Protein AF-A0A7S4KUP7-F1 (afdb_monomer)

Organism: Guillardia theta (NCBI:txid55529)

pLDDT: mean 72.98, std 13.21, range [27.78, 90.38]

Nearest PDB structures (foldseek):
  3qwq-assembly1_B  TM=5.223E-01  e=1.888E-01  Homo sapiens
  6s6z-assembly1_A  TM=4.736E-01  e=2.739E-01  Thermotoga maritima MSB8
  1kjn-assembly1_B  TM=7.980E-01  e=2.720E+00  Methanothermobacter thermautotrophicus
  8f9o-assembly1_A  TM=5.737E-01  e=2.402E+00  Canis lupus familiaris
  8f9p-assembly1_A  TM=5.142E-01  e=1.762E+00  Canis lupus familiaris

Secondary structure (DSSP, 8-state):
----PPTT-EEEEEEEEEETTS-SEEEEEEEES-S---PPPPPPPTT-SEEEEEEEEE-TTS-TTSGGGEEEEEEEEEEPP-S----------EEEEEEEEEE-GGG-TTS------PPPEEEEEE--HHHHHHHHHHHHH--S-EEEEEEESSHHHHHHHHHHIIIIIHHHHHHTT--EEEEEEEEEEETTBTT---S--HHHHHHHHHHSS--SEEEETTS----

Foldseek 3Di:
DDPDDDAPDKKKKWKFKDFPPHTPDIDIDIDGPDPDDDDDDDPDDLVGQKIKIKIWIFDPVDDPPDPVRTPDMDIDMDGRHPDPDPPPDVCQPKDWDKDKDWDALVPDPVDDPPVPDDFEEQEFEELDPVLLVVVLVCLQPRLAAYEYEYEYADPVSQVVSVCCCVVRVNVSCNVNSYIYMYMYIYDIARPVGRVDSDPDPVVVSVVCSPVRDDGPYYHYSHPPPDD

Solvent-accessible surface area (backbone atoms only — not comparable to full-atom values): 13315 Å² total; per-residue (Å²): 119,67,85,90,75,61,80,90,42,70,32,34,36,40,39,38,36,20,52,90,83,46,84,77,43,77,50,75,48,79,45,60,69,54,68,66,85,86,81,84,79,74,92,78,65,69,91,42,58,42,33,40,40,35,42,34,36,29,46,69,92,44,59,87,90,40,76,85,18,58,75,46,79,49,78,45,78,46,75,44,72,77,59,78,81,75,75,76,55,86,73,72,52,66,51,54,50,75,48,81,49,77,42,58,26,91,76,38,90,86,37,74,85,75,78,68,87,43,71,27,36,17,33,25,33,54,46,43,71,73,48,49,52,52,49,45,54,46,63,69,72,47,86,28,42,40,29,37,28,32,39,21,82,38,72,69,46,39,52,54,46,49,48,47,41,58,66,47,48,48,48,50,28,60,78,67,51,32,32,38,38,38,38,40,35,25,63,58,24,33,72,92,43,65,86,53,83,63,91,68,66,62,70,56,49,54,49,48,30,69,65,70,51,94,55,77,45,79,44,73,67,67,57,90,74,73,131

Structure (mmCIF, N/CA/C/O backbone):
data_AF-A0A7S4KUP7-F1
#
_entry.id   AF-A0A7S4KUP7-F1
#
loop_
_atom_site.group_PDB
_atom_site.id
_atom_site.type_symbol
_atom_site.label_atom_id
_atom_site.label_alt_id
_atom_site.label_comp_id
_atom_site.label_asym_id
_atom_site.label_entity_id
_atom_site.label_seq_id
_atom_site.pdbx_PDB_ins_code
_atom_site.Cartn_x
_atom_site.Cartn_y
_atom_site.Cartn_z
_atom_site.occupancy
_atom_site.B_iso_or_equiv
_atom_site.auth_seq_id
_atom_site.auth_comp_id
_atom_site.auth_asym_id
_atom_site.auth_atom_id
_atom_site.pdbx_PDB_model_num
ATOM 1 N N . HIS A 1 1 ? 5.966 -5.948 -27.830 1.00 41.00 1 HIS A N 1
ATOM 2 C CA . HIS A 1 1 ? 6.002 -5.114 -29.040 1.00 41.00 1 HIS A CA 1
ATOM 3 C C . HIS A 1 1 ? 6.255 -5.964 -30.258 1.00 41.00 1 HIS A C 1
ATOM 5 O O . HIS A 1 1 ? 7.187 -6.761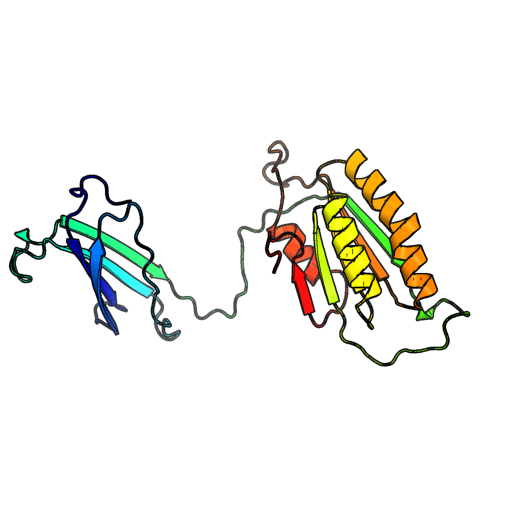 -30.249 1.00 41.00 1 HIS A O 1
ATOM 11 N N . VAL A 1 2 ? 5.412 -5.799 -31.269 1.00 49.91 2 VAL A N 1
ATOM 12 C CA . VAL A 1 2 ? 5.573 -6.411 -32.587 1.00 49.91 2 VAL A CA 1
ATOM 13 C C . VAL A 1 2 ? 5.735 -5.241 -33.546 1.00 49.91 2 VAL A C 1
ATOM 15 O O . VAL A 1 2 ? 4.784 -4.509 -33.783 1.00 49.91 2 VAL A O 1
ATOM 18 N N . GLY A 1 3 ? 6.966 -4.974 -33.977 1.00 50.62 3 GLY A N 1
ATOM 19 C CA . GLY A 1 3 ? 7.248 -3.935 -34.969 1.00 50.62 3 GLY A CA 1
ATOM 20 C C . GLY A 1 3 ? 7.169 -4.515 -36.380 1.00 50.62 3 GLY A C 1
ATOM 21 O O . GLY A 1 3 ? 7.548 -5.668 -36.572 1.00 50.62 3 GLY A O 1
ATOM 22 N N . GLY A 1 4 ? 6.706 -3.727 -37.354 1.00 56.41 4 GLY A N 1
ATOM 23 C CA . GLY A 1 4 ? 6.713 -4.106 -38.776 1.00 56.41 4 GLY A CA 1
ATOM 24 C C . GLY A 1 4 ? 5.411 -4.695 -39.332 1.00 56.41 4 GLY A C 1
ATOM 25 O O . GLY A 1 4 ? 5.438 -5.266 -40.417 1.00 56.41 4 GLY A O 1
ATOM 26 N N . LEU A 1 5 ? 4.283 -4.562 -38.626 1.00 64.19 5 LEU A N 1
ATOM 27 C CA . LEU A 1 5 ? 2.960 -4.893 -39.167 1.00 64.19 5 LEU A CA 1
ATOM 28 C C . LEU A 1 5 ? 2.431 -3.740 -40.038 1.00 64.19 5 LEU A C 1
ATOM 30 O O . LEU A 1 5 ? 2.651 -2.574 -39.729 1.00 64.19 5 LEU A O 1
ATOM 34 N N . ILE A 1 6 ? 1.744 -4.077 -41.131 1.00 66.69 6 ILE A N 1
ATOM 35 C CA . ILE A 1 6 ? 1.079 -3.131 -42.039 1.00 66.69 6 ILE A CA 1
ATOM 36 C C . ILE A 1 6 ? -0.151 -2.523 -41.353 1.00 66.69 6 ILE A C 1
ATOM 38 O O . ILE A 1 6 ? -1.054 -3.252 -40.927 1.00 66.69 6 ILE A O 1
ATOM 42 N N . ASP A 1 7 ? -0.197 -1.192 -41.303 1.00 64.31 7 ASP A N 1
ATOM 43 C CA . ASP A 1 7 ? -1.328 -0.413 -40.800 1.00 64.31 7 ASP A CA 1
ATOM 44 C C . ASP A 1 7 ? -2.624 -0.733 -41.567 1.00 64.31 7 ASP A C 1
ATOM 46 O O . ASP A 1 7 ? -2.651 -0.769 -42.797 1.00 64.31 7 ASP A O 1
ATOM 50 N N . GLY A 1 8 ? -3.720 -0.952 -40.834 1.00 67.25 8 GLY A N 1
ATOM 51 C CA . GLY A 1 8 ? -5.039 -1.255 -41.408 1.00 67.25 8 GLY A CA 1
ATOM 52 C C . GLY A 1 8 ? -5.235 -2.706 -41.865 1.00 67.25 8 GLY A C 1
ATOM 53 O O . GLY A 1 8 ? -6.317 -3.04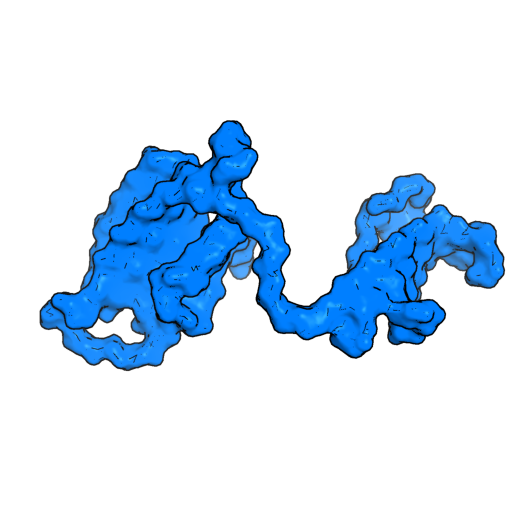8 -42.336 1.00 67.25 8 GLY A O 1
ATOM 54 N N . PHE A 1 9 ? -4.228 -3.570 -41.707 1.00 71.44 9 PHE A N 1
ATOM 55 C CA . PHE A 1 9 ? -4.347 -5.000 -41.986 1.00 71.44 9 PHE A CA 1
ATOM 56 C C . PHE A 1 9 ? -4.719 -5.785 -40.718 1.00 71.44 9 PHE A C 1
ATOM 58 O O . PHE A 1 9 ? -4.229 -5.498 -39.621 1.00 71.44 9 PHE A O 1
ATOM 65 N N . GLN A 1 10 ? -5.589 -6.787 -40.871 1.00 80.75 10 GLN A N 1
ATOM 66 C CA . GLN A 1 10 ? -5.962 -7.699 -39.791 1.00 80.75 10 GLN A CA 1
ATOM 67 C C . GLN A 1 10 ? -5.013 -8.896 -39.763 1.00 80.75 10 GLN A C 1
ATOM 69 O O . GLN A 1 10 ? -4.763 -9.513 -40.792 1.00 80.75 10 GLN A O 1
ATOM 74 N N . TYR A 1 11 ? -4.544 -9.275 -38.581 1.00 80.19 11 TYR A N 1
ATOM 75 C CA . TYR A 1 11 ? -3.705 -10.452 -38.370 1.00 80.19 11 TYR A CA 1
ATOM 76 C C . TYR A 1 11 ? -4.416 -11.460 -37.484 1.00 80.19 11 TYR A C 1
ATOM 78 O O . TYR A 1 11 ? -5.239 -11.098 -36.641 1.00 80.19 11 TYR A O 1
ATOM 86 N N . ARG A 1 12 ? -4.082 -12.740 -37.637 1.00 83.00 12 ARG A N 1
ATOM 87 C CA . ARG A 1 12 ? -4.609 -13.793 -36.769 1.00 83.00 12 ARG A CA 1
ATOM 88 C C . ARG A 1 12 ? -3.666 -13.981 -35.588 1.00 83.00 12 ARG A C 1
ATOM 90 O O . ARG A 1 12 ? -2.495 -14.286 -35.773 1.00 83.00 12 ARG A O 1
ATOM 97 N N . MET A 1 13 ? -4.167 -13.827 -34.371 1.00 84.81 13 MET A N 1
ATOM 98 C CA . MET A 1 13 ? -3.428 -14.117 -33.146 1.00 84.81 13 MET A CA 1
ATOM 99 C C . MET A 1 13 ? -3.856 -15.475 -32.600 1.00 84.81 13 MET A C 1
ATOM 101 O O . MET A 1 13 ? -5.046 -15.714 -32.411 1.00 84.81 13 MET A O 1
ATOM 105 N N . LEU A 1 14 ? -2.882 -16.325 -32.289 1.00 85.38 14 LEU A N 1
ATOM 106 C CA . LEU A 1 14 ? -3.075 -17.606 -31.623 1.00 85.38 14 LEU A CA 1
ATOM 107 C C . LEU A 1 14 ? -2.342 -17.600 -30.277 1.00 85.38 14 LEU A C 1
ATOM 109 O O . LEU A 1 14 ? -1.115 -17.501 -30.231 1.00 85.38 14 LEU A O 1
ATOM 113 N N . LEU A 1 15 ? -3.092 -17.715 -29.186 1.00 85.38 15 LEU A N 1
ATOM 114 C CA . LEU A 1 15 ? -2.584 -17.904 -27.831 1.00 85.38 15 LEU A CA 1
ATOM 115 C C . LEU A 1 15 ? -2.722 -19.377 -27.456 1.00 85.38 15 LEU A C 1
ATOM 117 O O . LEU A 1 15 ? -3.818 -19.921 -27.489 1.00 85.38 15 LEU A O 1
ATOM 121 N N . ILE A 1 16 ? -1.626 -20.004 -27.046 1.00 84.62 16 ILE A N 1
ATOM 122 C CA . ILE A 1 16 ? -1.599 -21.373 -26.530 1.00 84.62 16 ILE A CA 1
ATOM 123 C C . ILE A 1 16 ? -1.009 -21.348 -25.126 1.00 84.62 16 ILE A C 1
ATOM 125 O O . ILE A 1 16 ? 0.081 -20.816 -24.921 1.00 84.62 16 ILE A O 1
ATOM 129 N N . VAL A 1 17 ? -1.700 -21.968 -24.174 1.00 83.94 17 VAL A N 1
ATOM 130 C CA . VAL A 1 17 ? -1.197 -22.206 -22.817 1.00 83.94 17 VAL A CA 1
ATOM 131 C C . VAL A 1 17 ? -1.068 -23.708 -22.605 1.00 83.94 17 VAL A C 1
ATOM 133 O O . VAL A 1 17 ? -2.055 -24.441 -22.713 1.00 83.94 17 VAL A O 1
ATOM 136 N N . SER A 1 18 ? 0.146 -24.171 -22.310 1.00 82.19 18 SER A N 1
ATOM 137 C CA . SER A 1 18 ? 0.460 -25.592 -22.183 1.00 82.19 18 SER A CA 1
ATOM 138 C C . SER A 1 18 ? 1.295 -25.921 -20.939 1.00 82.19 18 SER A C 1
ATOM 140 O O . SER A 1 18 ? 2.421 -25.440 -20.806 1.00 82.19 18 SER A O 1
ATOM 142 N N . PRO A 1 19 ? 0.809 -26.760 -20.009 1.00 76.38 19 PRO A N 1
ATOM 143 C CA . PRO A 1 19 ? 1.658 -27.354 -18.987 1.00 76.38 19 PRO A CA 1
ATOM 144 C C . PRO A 1 19 ? 2.441 -28.534 -19.566 1.00 76.38 19 PRO A C 1
ATOM 146 O O . PRO A 1 19 ? 1.862 -29.467 -20.123 1.00 76.38 19 PRO A O 1
ATOM 149 N N . GLY A 1 20 ? 3.769 -28.498 -19.439 1.00 63.88 20 GLY A N 1
ATOM 150 C CA . GLY A 1 20 ? 4.636 -29.650 -19.726 1.00 63.88 20 GLY A CA 1
ATOM 151 C C . GLY A 1 20 ? 4.503 -30.278 -21.124 1.00 63.88 20 GLY A C 1
ATOM 152 O O . GLY A 1 20 ? 4.866 -31.437 -21.288 1.00 63.88 20 GLY A O 1
ATOM 153 N N . GLY A 1 21 ? 3.979 -29.546 -22.118 1.00 57.84 21 GLY A N 1
ATOM 154 C CA . GLY A 1 21 ? 3.822 -30.011 -23.504 1.00 57.84 21 GLY A CA 1
ATOM 155 C C . GLY A 1 21 ? 2.397 -30.376 -23.952 1.00 57.84 21 GLY A C 1
ATOM 156 O O . GLY A 1 21 ? 2.204 -30.605 -25.141 1.00 57.84 21 GLY A O 1
ATOM 157 N N . GLY A 1 22 ? 1.391 -30.388 -23.066 1.00 61.91 22 GLY A N 1
ATOM 158 C CA . GLY A 1 22 ? -0.024 -30.577 -23.445 1.00 61.91 22 GLY A CA 1
ATOM 159 C C . GLY A 1 22 ? -0.775 -29.249 -23.583 1.00 61.91 22 GLY A C 1
ATOM 160 O O . GLY A 1 22 ? -0.531 -28.350 -22.793 1.00 61.91 22 GLY A O 1
ATOM 161 N N . VAL A 1 23 ? -1.684 -29.083 -24.552 1.00 64.88 23 VAL A N 1
ATOM 162 C CA . VAL A 1 23 ? -2.463 -27.834 -24.713 1.00 64.88 23 VAL A CA 1
ATOM 163 C C . VAL A 1 23 ? -3.634 -27.811 -23.728 1.00 64.88 23 VAL A C 1
ATOM 165 O O . VAL A 1 23 ? -4.518 -28.658 -23.805 1.00 64.88 23 VAL A O 1
ATOM 168 N N . VAL A 1 24 ? -3.651 -26.840 -22.811 1.00 70.00 24 VAL A N 1
ATOM 169 C CA . VAL A 1 24 ? -4.755 -26.630 -21.849 1.00 70.00 24 VAL A CA 1
ATOM 170 C C . VAL A 1 24 ? -5.702 -25.534 -22.307 1.00 70.00 24 VAL A C 1
ATOM 172 O O . VAL A 1 24 ? -6.890 -25.566 -21.994 1.00 70.00 24 VAL A O 1
ATOM 175 N N . HIS A 1 25 ? -5.195 -24.571 -23.068 1.00 79.62 25 HIS A N 1
ATOM 176 C CA . HIS A 1 25 ? -6.012 -23.503 -23.606 1.00 79.62 25 HIS A CA 1
ATOM 177 C C . HIS A 1 25 ? -5.467 -23.045 -24.949 1.00 79.62 25 HIS A C 1
ATOM 179 O O . HIS A 1 25 ? -4.255 -22.876 -25.101 1.00 79.62 25 HIS A O 1
ATOM 185 N N . ALA A 1 26 ? -6.377 -22.844 -25.895 1.00 82.25 26 ALA A N 1
ATOM 186 C CA . ALA A 1 26 ? -6.104 -22.229 -27.176 1.00 82.25 26 ALA A CA 1
ATOM 187 C C . ALA A 1 26 ? -7.160 -21.145 -27.414 1.00 82.25 26 ALA A C 1
ATOM 189 O O . ALA A 1 26 ? -8.353 -21.444 -27.433 1.00 82.25 26 ALA A O 1
ATOM 190 N N . GLU A 1 27 ? -6.715 -19.904 -27.572 1.00 84.06 27 GLU A N 1
ATOM 191 C CA . GLU A 1 27 ? -7.559 -18.778 -27.970 1.00 84.06 27 GLU A CA 1
ATOM 192 C C . GLU A 1 27 ? -7.070 -18.271 -29.321 1.00 84.06 27 GLU A C 1
ATOM 194 O O . GLU A 1 27 ? -5.873 -18.060 -29.530 1.00 84.06 27 GLU A O 1
ATOM 199 N N . GLU A 1 28 ? -8.011 -18.053 -30.231 1.00 85.31 28 GLU A N 1
ATOM 200 C CA . GLU A 1 28 ? -7.745 -17.419 -31.509 1.00 85.31 28 GLU A CA 1
ATOM 201 C C . GLU A 1 28 ? -8.598 -16.164 -31.647 1.00 85.31 28 GLU A C 1
ATOM 203 O O . GLU A 1 28 ? -9.801 -16.189 -31.382 1.00 85.31 28 GLU A O 1
ATOM 208 N N . ARG A 1 29 ? -7.981 -15.070 -32.095 1.00 85.81 29 ARG A N 1
ATOM 209 C CA . ARG A 1 29 ? -8.701 -13.838 -32.419 1.00 85.81 29 ARG A CA 1
ATOM 210 C C . ARG A 1 29 ? -8.027 -13.068 -33.541 1.00 85.81 29 ARG A C 1
ATOM 212 O O . ARG A 1 29 ? -6.813 -13.150 -33.720 1.00 85.81 29 ARG A O 1
ATOM 219 N N . MET A 1 30 ? -8.817 -12.280 -34.259 1.00 85.50 30 MET A N 1
ATOM 220 C CA . MET A 1 30 ? -8.288 -11.295 -35.197 1.00 85.50 30 MET A CA 1
ATOM 221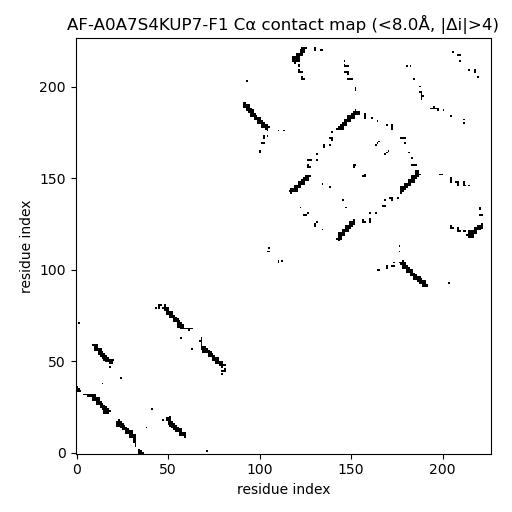 C C . MET A 1 30 ? -7.823 -10.058 -34.426 1.00 85.50 30 MET A C 1
ATOM 223 O O . MET A 1 30 ? -8.500 -9.614 -33.498 1.00 85.50 30 MET A O 1
ATOM 227 N N . ILE A 1 31 ? -6.665 -9.522 -34.795 1.00 80.94 31 ILE A N 1
ATOM 228 C CA . ILE A 1 31 ? -6.103 -8.294 -34.232 1.00 80.94 31 ILE A CA 1
ATOM 229 C C . ILE A 1 31 ? -5.810 -7.303 -35.362 1.00 80.94 31 ILE A C 1
ATOM 231 O O . ILE A 1 31 ? -5.250 -7.673 -36.389 1.00 80.94 31 ILE A O 1
ATOM 235 N N . GLU A 1 32 ? -6.189 -6.044 -35.178 1.00 73.88 32 GLU A N 1
ATOM 236 C CA . GLU A 1 32 ? -5.841 -4.936 -36.075 1.00 73.88 32 GLU A CA 1
ATOM 237 C C . GLU A 1 32 ? -4.702 -4.147 -35.464 1.00 73.88 32 GLU A C 1
ATOM 239 O O . GLU A 1 32 ? -4.790 -3.825 -34.286 1.00 73.88 32 GLU A O 1
ATOM 244 N N . ASN A 1 33 ? -3.668 -3.857 -36.257 1.00 62.50 33 ASN A N 1
ATOM 245 C CA . ASN A 1 33 ? -2.519 -3.008 -35.929 1.00 62.50 33 ASN A CA 1
ATOM 246 C C . ASN A 1 33 ? -2.414 -2.555 -34.456 1.00 62.50 33 ASN A C 1
ATOM 248 O O . ASN A 1 33 ? -2.718 -1.414 -34.104 1.00 62.50 33 ASN A O 1
ATOM 252 N N . VAL A 1 34 ? -2.006 -3.481 -33.585 1.00 56.72 34 VAL A N 1
ATOM 253 C CA . VAL A 1 34 ? -1.840 -3.218 -32.156 1.00 56.72 34 VAL A CA 1
ATOM 254 C C . VAL A 1 34 ? -0.354 -3.134 -31.847 1.00 56.72 34 VAL A C 1
ATOM 256 O O . VAL A 1 34 ? 0.366 -4.130 -31.931 1.00 56.72 34 VAL A O 1
ATOM 259 N N . SER A 1 35 ? 0.099 -1.957 -31.411 1.00 55.09 35 SER A N 1
ATOM 260 C CA . SER A 1 35 ? 1.448 -1.741 -30.862 1.00 55.09 35 SER A CA 1
ATOM 261 C C . SER A 1 35 ? 1.744 -2.689 -29.688 1.00 55.09 35 SER A C 1
ATOM 263 O O . SER A 1 35 ? 2.901 -3.056 -29.430 1.00 55.09 35 SER A O 1
ATOM 265 N N . GLU A 1 36 ? 0.680 -3.106 -28.992 1.00 61.25 36 GLU A N 1
ATOM 266 C CA . GLU A 1 36 ? 0.685 -4.024 -27.861 1.00 61.25 36 GLU A CA 1
ATOM 267 C C . GLU A 1 36 ? -0.561 -4.910 -27.842 1.00 61.25 36 GLU A C 1
ATOM 269 O O . GLU A 1 36 ? -1.683 -4.447 -28.027 1.00 61.25 36 GLU A O 1
ATOM 274 N N . VAL A 1 37 ? -0.358 -6.194 -27.557 1.00 63.56 37 VAL A N 1
ATOM 275 C CA . VAL A 1 37 ? -1.428 -7.179 -27.417 1.00 63.56 37 VAL A CA 1
ATOM 276 C C . VAL A 1 37 ? -1.434 -7.663 -25.974 1.00 63.56 37 VAL A C 1
ATOM 278 O O . VAL A 1 37 ? -0.435 -8.210 -25.507 1.00 63.56 37 VAL A O 1
ATOM 281 N N . HIS A 1 38 ? -2.568 -7.494 -25.294 1.00 69.62 38 HIS A N 1
ATOM 282 C CA . HIS A 1 38 ? -2.770 -7.910 -23.904 1.00 69.62 38 HIS A CA 1
ATOM 283 C C . HIS A 1 38 ? -3.732 -9.108 -23.858 1.00 69.62 38 HIS A C 1
ATOM 285 O O . HIS A 1 38 ? -4.947 -8.916 -23.791 1.00 69.62 38 HIS A O 1
ATOM 291 N N . PRO A 1 39 ? -3.249 -10.355 -24.012 1.00 68.44 39 PRO A N 1
ATOM 292 C CA . PRO A 1 39 ? -4.097 -11.533 -23.870 1.00 68.44 39 PRO A CA 1
ATOM 293 C C . PRO A 1 39 ? -4.415 -11.792 -22.395 1.00 68.44 39 PRO A C 1
ATOM 295 O O . PRO A 1 39 ? -3.548 -11.680 -21.526 1.00 68.44 39 PRO A O 1
ATOM 298 N N . THR A 1 40 ? -5.657 -12.173 -22.113 1.00 71.75 40 THR A N 1
ATOM 299 C CA . THR A 1 40 ? -6.054 -12.617 -20.777 1.00 71.75 40 THR A CA 1
ATOM 300 C C . THR A 1 40 ? -5.696 -14.089 -20.632 1.00 71.75 40 THR A C 1
ATOM 302 O O . THR A 1 40 ? -6.113 -14.915 -21.436 1.00 71.75 40 THR A O 1
ATOM 305 N N . LEU A 1 41 ? -4.909 -14.433 -19.614 1.00 70.00 41 LEU A N 1
ATOM 306 C CA . LEU A 1 41 ? -4.587 -15.833 -19.354 1.00 70.00 41 LEU A CA 1
ATOM 307 C C . LEU A 1 41 ? -5.770 -16.528 -18.663 1.00 70.00 41 LEU A C 1
ATOM 309 O O . LEU A 1 41 ? -6.366 -15.942 -17.753 1.00 70.00 41 LEU A O 1
ATOM 313 N N . PRO A 1 42 ? -6.096 -17.778 -19.038 1.00 71.06 42 PRO A N 1
ATOM 314 C CA . PRO A 1 42 ? -7.062 -18.578 -18.298 1.00 71.06 42 PRO A CA 1
ATOM 315 C C . PRO A 1 42 ? -6.544 -18.850 -16.874 1.00 71.06 42 PRO A C 1
ATOM 317 O O . PRO A 1 42 ? -5.328 -18.818 -16.644 1.00 71.06 42 PRO A O 1
ATOM 320 N N . PRO A 1 43 ? -7.430 -19.171 -15.914 1.00 71.25 43 PRO A N 1
ATOM 321 C CA . PRO A 1 43 ? -7.016 -19.587 -14.579 1.00 71.25 43 PRO A CA 1
ATOM 322 C C . PRO A 1 43 ? -6.030 -20.762 -14.656 1.00 71.25 43 PRO A C 1
ATOM 324 O O . PRO A 1 43 ? -6.371 -21.845 -15.135 1.00 71.25 43 PRO A O 1
ATOM 327 N N . LEU A 1 44 ? -4.795 -20.542 -14.202 1.00 72.94 44 LEU A N 1
ATOM 328 C CA . LEU A 1 44 ? -3.757 -21.572 -14.207 1.00 72.94 44 LEU A CA 1
ATOM 329 C C . LEU A 1 44 ? -4.009 -22.547 -13.057 1.00 72.94 44 LEU A C 1
ATOM 331 O O . LEU A 1 44 ? -4.194 -22.134 -11.911 1.00 72.94 44 LEU A O 1
ATOM 335 N N . GLN A 1 45 ? -4.012 -23.848 -13.349 1.00 68.75 45 GLN A N 1
ATOM 336 C CA . GLN A 1 45 ? -4.213 -24.854 -12.312 1.00 68.75 45 GLN A CA 1
ATOM 337 C C . GLN A 1 45 ? -2.979 -24.943 -11.398 1.00 68.75 45 GLN A C 1
ATOM 339 O O . GLN A 1 45 ? -1.859 -25.060 -11.911 1.00 68.75 45 GLN A O 1
ATOM 344 N N . PRO A 1 46 ? -3.164 -24.962 -10.065 1.00 60.00 46 PRO A N 1
ATOM 345 C CA . PRO A 1 46 ? -2.059 -25.010 -9.107 1.00 60.00 46 PRO A CA 1
ATOM 346 C C . PRO A 1 46 ? -1.272 -26.334 -9.148 1.00 60.00 46 PRO A C 1
ATOM 348 O O . PRO A 1 46 ? -0.118 -26.401 -8.745 1.00 60.00 46 PRO A O 1
ATOM 351 N N . SER A 1 47 ? -1.868 -27.419 -9.651 1.00 65.12 47 SER A N 1
ATOM 352 C CA . SER A 1 47 ? -1.238 -28.747 -9.748 1.00 65.12 47 SER A CA 1
ATOM 353 C C . SER A 1 47 ? -0.011 -28.803 -10.667 1.00 65.12 47 SER A C 1
ATOM 355 O O . SER A 1 47 ? 0.766 -29.753 -10.577 1.00 65.12 47 SER A O 1
ATOM 357 N N . MET A 1 48 ? 0.180 -27.804 -11.533 1.00 68.75 48 MET A N 1
ATOM 358 C CA . MET A 1 48 ? 1.296 -27.737 -12.472 1.00 68.75 48 MET A CA 1
ATOM 359 C C . MET A 1 48 ? 2.312 -26.686 -12.031 1.00 68.75 48 MET A C 1
ATOM 361 O O . MET A 1 48 ? 1.957 -25.548 -11.743 1.00 68.75 48 MET A O 1
ATOM 365 N N . ASN A 1 49 ? 3.592 -27.060 -12.042 1.00 72.31 49 ASN A N 1
ATOM 366 C CA . ASN A 1 49 ? 4.683 -26.186 -11.599 1.00 72.31 49 ASN A CA 1
ATOM 367 C C . ASN A 1 49 ? 5.116 -25.165 -12.665 1.00 72.31 49 ASN A C 1
ATOM 369 O O . ASN A 1 49 ? 5.787 -24.180 -12.350 1.00 72.31 49 ASN A O 1
ATOM 373 N N . GLU A 1 50 ? 4.778 -25.405 -13.933 1.00 80.94 50 GLU A N 1
ATOM 374 C CA . GLU A 1 50 ? 5.205 -24.572 -15.053 1.00 80.94 50 GLU A CA 1
ATOM 375 C C . GLU A 1 50 ? 4.229 -24.659 -16.231 1.00 80.94 50 GLU A C 1
ATOM 377 O O . GLU A 1 50 ? 3.757 -25.741 -16.586 1.00 80.94 50 GLU A O 1
ATOM 382 N N . TYR A 1 51 ? 3.970 -23.509 -16.852 1.00 83.56 51 TYR A N 1
ATOM 383 C CA . TYR A 1 51 ? 3.191 -23.364 -18.077 1.00 83.56 51 TYR A CA 1
ATOM 384 C C . TYR A 1 51 ? 4.023 -22.656 -19.141 1.00 83.56 51 TYR A C 1
ATOM 386 O O . TYR A 1 51 ? 4.633 -21.623 -18.872 1.00 83.56 51 TYR A O 1
ATOM 394 N N . ALA A 1 52 ? 3.999 -23.165 -20.367 1.00 83.94 52 ALA A N 1
ATOM 395 C CA . ALA A 1 52 ? 4.442 -22.429 -21.536 1.00 83.94 52 ALA A CA 1
ATOM 396 C C . ALA A 1 52 ? 3.253 -21.651 -22.112 1.00 83.94 52 ALA A C 1
ATOM 398 O O . ALA A 1 52 ? 2.217 -22.221 -22.444 1.00 83.94 52 ALA A O 1
ATOM 399 N N . VAL A 1 53 ? 3.405 -20.336 -22.225 1.00 84.69 53 VAL A N 1
ATOM 400 C CA . VAL A 1 53 ? 2.478 -19.449 -22.927 1.00 84.69 53 VAL A CA 1
ATOM 401 C C . VAL A 1 53 ? 3.121 -19.071 -24.251 1.00 84.69 53 VAL A C 1
ATOM 403 O O . VAL A 1 53 ? 4.170 -18.429 -24.276 1.00 84.69 53 VAL A O 1
ATOM 406 N N . SER A 1 54 ? 2.504 -19.481 -25.353 1.00 83.88 54 SER A N 1
ATOM 407 C CA . SER A 1 54 ? 2.924 -19.156 -26.711 1.00 83.88 54 SER A CA 1
ATOM 408 C C . SER A 1 54 ? 1.908 -18.210 -27.330 1.00 83.88 54 SER A C 1
ATOM 410 O O . SER A 1 54 ? 0.730 -18.536 -27.394 1.00 83.88 54 SER A O 1
ATOM 412 N N . ILE A 1 55 ? 2.369 -17.068 -27.821 1.00 83.81 55 ILE A N 1
ATOM 413 C CA . ILE A 1 55 ? 1.576 -16.147 -28.632 1.00 83.81 55 ILE A CA 1
ATOM 414 C C . ILE A 1 55 ? 2.194 -16.143 -30.021 1.00 83.81 55 ILE A C 1
ATOM 416 O O . ILE A 1 55 ? 3.376 -15.832 -30.171 1.00 83.81 55 ILE A O 1
ATOM 420 N N . SER A 1 56 ? 1.397 -16.489 -31.019 1.00 83.62 56 SER A N 1
ATOM 421 C CA . SER A 1 56 ? 1.771 -16.470 -32.427 1.00 83.62 56 SER A CA 1
ATOM 422 C C . SER A 1 56 ? 0.901 -15.469 -33.172 1.00 83.62 56 SER A C 1
ATOM 424 O O . SER A 1 56 ? -0.306 -15.412 -32.950 1.00 83.62 56 SER A O 1
ATOM 426 N N . ILE A 1 57 ? 1.511 -14.690 -34.056 1.00 80.19 57 ILE A N 1
ATOM 427 C CA . ILE A 1 57 ? 0.814 -13.834 -35.013 1.00 80.19 57 ILE A CA 1
ATOM 428 C C . ILE A 1 57 ? 1.010 -14.454 -36.384 1.00 80.19 57 ILE A C 1
ATOM 430 O O . ILE A 1 57 ? 2.141 -14.753 -36.773 1.00 80.19 57 ILE A O 1
ATOM 434 N N . LEU A 1 58 ? -0.098 -14.667 -37.077 1.00 81.31 58 LEU A N 1
ATOM 435 C CA . LEU A 1 58 ? -0.165 -15.351 -38.350 1.00 81.31 58 LEU A CA 1
ATOM 436 C C . LEU A 1 58 ? -0.738 -14.425 -39.424 1.00 81.31 58 LEU A C 1
ATOM 438 O O . LEU A 1 58 ? -1.645 -13.630 -39.150 1.00 81.31 58 LEU A O 1
ATOM 442 N N . ASP A 1 59 ? -0.245 -14.583 -40.647 1.00 78.62 59 ASP A N 1
ATOM 443 C CA . ASP A 1 59 ? -0.871 -14.027 -41.838 1.00 78.62 59 ASP A CA 1
ATOM 444 C C . ASP A 1 59 ? -2.173 -14.802 -42.121 1.00 78.62 59 ASP A C 1
ATOM 446 O O . ASP A 1 59 ? -2.135 -16.012 -42.362 1.00 78.62 59 ASP A O 1
ATOM 450 N N . PRO A 1 60 ? -3.348 -14.151 -42.070 1.00 79.44 60 PRO A N 1
ATOM 451 C CA . PRO A 1 60 ? -4.620 -14.821 -42.304 1.00 79.44 60 PRO A CA 1
ATOM 452 C C . PRO A 1 60 ? -4.838 -15.236 -43.766 1.00 79.44 60 PRO A C 1
ATOM 454 O O . PRO A 1 60 ? -5.751 -16.025 -44.013 1.00 79.44 60 PRO A O 1
ATOM 457 N N . SER A 1 61 ? -4.050 -14.712 -44.713 1.00 75.94 61 SER A N 1
ATOM 458 C CA . SER A 1 61 ? -4.136 -15.041 -46.142 1.00 75.94 61 SER A CA 1
ATOM 459 C C . SER A 1 61 ? -3.442 -16.359 -46.506 1.00 75.94 61 SER A C 1
ATOM 461 O O . SER A 1 61 ? -3.689 -16.908 -47.581 1.00 75.94 61 SER A O 1
ATOM 463 N N . LEU A 1 62 ? -2.614 -16.887 -45.600 1.00 70.69 62 LEU A N 1
ATOM 464 C CA . LEU A 1 62 ? -1.889 -18.142 -45.757 1.00 70.69 62 LEU A CA 1
ATOM 465 C C . LEU A 1 62 ? -2.525 -19.265 -44.925 1.00 70.69 62 LEU A C 1
ATOM 467 O O . LEU A 1 62 ? -3.212 -19.040 -43.924 1.00 70.69 62 LEU A O 1
ATOM 471 N N . ASP A 1 63 ? -2.312 -20.503 -45.373 1.00 70.69 63 ASP A N 1
ATOM 472 C CA . ASP A 1 63 ? -2.833 -21.692 -44.698 1.00 70.69 63 ASP A CA 1
ATOM 473 C C . ASP A 1 63 ? -2.112 -21.934 -43.360 1.00 70.69 63 ASP A C 1
ATOM 475 O O . ASP A 1 63 ? -0.896 -21.766 -43.264 1.00 70.69 63 ASP A O 1
ATOM 479 N N . ARG A 1 64 ? -2.862 -22.339 -42.328 1.00 60.22 64 ARG A N 1
ATOM 480 C CA . ARG A 1 64 ? -2.410 -22.401 -40.922 1.00 60.22 64 ARG A CA 1
ATOM 481 C C . ARG A 1 64 ? -1.251 -23.360 -40.699 1.00 60.22 64 ARG A C 1
ATOM 483 O O . ARG A 1 64 ? -0.426 -23.122 -39.822 1.00 60.22 64 AR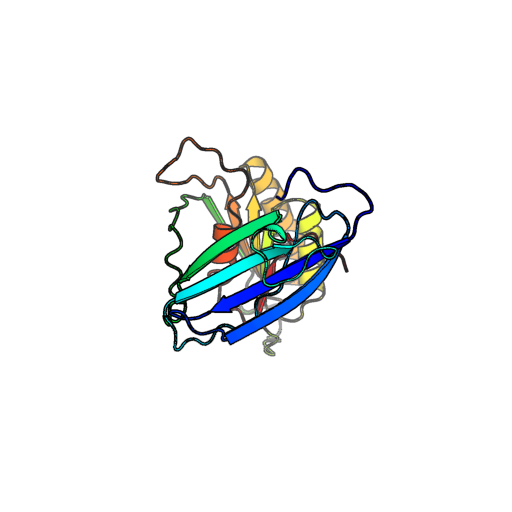G A O 1
ATOM 490 N N . ASP A 1 65 ? -1.222 -24.431 -41.480 1.00 60.38 65 ASP A N 1
ATOM 491 C CA . ASP A 1 65 ? -0.263 -25.521 -41.324 1.00 60.38 65 ASP A CA 1
ATOM 492 C C . ASP A 1 65 ? 1.067 -25.235 -42.037 1.00 60.38 65 ASP A C 1
ATOM 494 O O . ASP A 1 65 ? 2.002 -26.033 -41.969 1.00 60.38 65 ASP A O 1
ATOM 498 N N . LYS A 1 66 ? 1.178 -24.085 -42.715 1.00 59.28 66 LYS A N 1
ATOM 499 C CA . LYS A 1 66 ? 2.415 -23.645 -43.356 1.00 59.28 66 LYS A CA 1
ATOM 500 C C . LYS A 1 66 ? 3.211 -22.775 -42.394 1.00 59.28 66 LYS A C 1
ATOM 502 O O . LYS A 1 66 ? 2.715 -21.759 -41.918 1.00 59.28 66 LYS A O 1
ATOM 507 N N . GLU A 1 67 ? 4.480 -23.123 -42.174 1.00 66.38 67 GLU A N 1
ATOM 508 C CA . GLU A 1 67 ? 5.414 -22.291 -41.394 1.00 66.38 67 GLU A CA 1
ATOM 509 C C . GLU A 1 67 ? 5.495 -20.850 -41.926 1.00 66.38 67 GLU A C 1
ATOM 511 O O . GLU A 1 67 ? 5.686 -19.915 -41.155 1.00 66.38 67 GLU A O 1
ATOM 516 N N . GLU A 1 68 ? 5.259 -20.670 -43.227 1.00 65.75 68 GLU A N 1
ATOM 517 C CA . GLU A 1 68 ? 5.203 -19.380 -43.924 1.00 65.75 68 GLU A CA 1
ATOM 518 C C . GLU A 1 68 ? 4.114 -18.437 -43.389 1.00 65.75 68 GLU A C 1
ATOM 520 O O . GLU A 1 68 ? 4.249 -17.223 -43.512 1.00 65.75 68 GLU A O 1
ATOM 525 N N . ALA A 1 69 ? 3.049 -18.966 -42.775 1.00 68.75 69 ALA A N 1
ATOM 526 C CA . ALA A 1 69 ? 2.000 -18.145 -42.182 1.00 68.75 69 ALA A CA 1
ATOM 527 C C . ALA A 1 69 ? 2.454 -17.462 -40.883 1.00 68.75 69 ALA A C 1
ATOM 529 O O . ALA A 1 69 ? 1.795 -16.527 -40.441 1.00 68.75 69 ALA A O 1
ATOM 530 N N . LEU A 1 70 ? 3.546 -17.903 -40.244 1.00 75.94 70 LEU A N 1
ATOM 531 C CA . LEU A 1 70 ? 4.010 -17.355 -38.972 1.00 75.94 70 LEU A CA 1
ATOM 532 C C . LEU A 1 70 ? 4.796 -16.055 -39.163 1.00 75.94 70 LEU A C 1
ATOM 534 O O . LEU A 1 70 ? 5.943 -16.061 -39.596 1.00 75.94 70 LEU A O 1
ATOM 538 N N . LEU A 1 71 ? 4.209 -14.942 -38.729 1.00 74.12 71 LEU A N 1
ATOM 539 C CA . LEU A 1 71 ? 4.847 -13.625 -38.774 1.00 74.12 71 LEU A CA 1
ATOM 540 C C . LEU A 1 71 ? 5.695 -13.356 -37.529 1.00 74.12 71 LEU A C 1
ATOM 542 O O . LEU A 1 71 ? 6.783 -12.793 -37.611 1.00 74.12 71 LEU A O 1
ATOM 546 N N . ALA A 1 72 ? 5.198 -13.751 -36.356 1.00 73.69 72 ALA A N 1
ATOM 547 C CA . ALA A 1 72 ? 5.914 -13.572 -35.099 1.00 73.69 72 ALA A CA 1
ATOM 548 C C . ALA A 1 72 ? 5.491 -14.610 -34.063 1.00 73.69 72 ALA A C 1
ATOM 550 O O . ALA A 1 72 ? 4.331 -15.020 -34.012 1.00 73.69 72 ALA A O 1
ATOM 551 N N . ARG A 1 73 ? 6.423 -14.990 -33.183 1.00 79.62 73 ARG A N 1
ATOM 552 C CA . ARG A 1 73 ? 6.145 -15.866 -32.044 1.00 79.62 73 ARG A CA 1
ATOM 553 C C . ARG A 1 73 ? 6.867 -15.398 -30.793 1.00 79.62 73 ARG A C 1
ATOM 555 O O . ARG A 1 73 ? 8.068 -15.146 -30.817 1.00 79.62 73 ARG A O 1
ATOM 562 N N . LEU A 1 74 ? 6.141 -15.366 -29.683 1.00 80.06 74 LEU A N 1
ATOM 563 C CA . LEU A 1 74 ? 6.690 -15.187 -28.348 1.00 80.06 74 LEU A CA 1
ATOM 564 C C . LEU A 1 74 ? 6.319 -16.395 -27.496 1.00 80.06 74 LEU A C 1
ATOM 566 O O . LEU A 1 74 ? 5.142 -16.714 -27.360 1.00 80.06 74 LEU A O 1
ATOM 570 N N . ILE A 1 75 ? 7.317 -17.035 -26.893 1.00 81.69 75 ILE A N 1
ATOM 571 C CA . ILE A 1 75 ? 7.109 -18.110 -25.921 1.00 81.69 75 ILE A CA 1
ATOM 572 C C . ILE A 1 75 ? 7.642 -17.642 -24.571 1.00 81.69 75 ILE A C 1
ATOM 574 O O . ILE A 1 75 ? 8.779 -17.177 -24.461 1.00 81.69 75 ILE A O 1
ATOM 578 N N . ARG A 1 76 ? 6.815 -17.748 -23.532 1.00 81.50 76 ARG A N 1
ATOM 579 C CA . ARG A 1 76 ? 7.176 -17.437 -22.148 1.00 81.50 76 ARG A CA 1
ATOM 580 C C . ARG A 1 76 ? 6.847 -18.612 -21.247 1.00 81.50 76 ARG A C 1
ATOM 582 O O . ARG A 1 76 ? 5.753 -19.157 -21.300 1.00 81.50 76 ARG A O 1
ATOM 589 N N . HIS A 1 77 ? 7.796 -18.952 -20.391 1.00 80.44 77 HIS A N 1
ATOM 590 C CA . HIS A 1 77 ? 7.632 -19.975 -19.371 1.00 80.44 77 HIS A CA 1
ATOM 591 C C . HIS A 1 77 ? 7.239 -19.307 -18.054 1.00 80.44 77 HIS A C 1
ATOM 593 O O . HIS A 1 77 ? 7.990 -18.490 -17.516 1.00 80.44 77 HIS A O 1
ATOM 599 N N . ILE A 1 78 ? 6.048 -19.627 -17.554 1.00 80.31 78 ILE A N 1
ATOM 600 C CA . ILE A 1 78 ? 5.502 -19.123 -16.296 1.00 80.31 78 ILE A CA 1
ATOM 601 C C . ILE A 1 78 ? 5.607 -20.239 -15.266 1.00 80.31 78 ILE A C 1
ATOM 603 O O . ILE A 1 78 ? 4.935 -21.263 -15.378 1.00 80.31 78 ILE A O 1
ATOM 607 N N . LYS A 1 79 ? 6.434 -20.032 -14.240 1.00 78.06 79 LYS A N 1
ATOM 608 C CA . LYS A 1 79 ? 6.508 -20.937 -13.090 1.00 78.06 79 LYS A CA 1
ATOM 609 C C . LYS A 1 79 ? 5.367 -20.623 -12.131 1.00 78.06 79 LYS A C 1
ATOM 611 O O . LYS A 1 79 ? 5.263 -19.497 -11.649 1.00 78.06 79 LYS A O 1
ATOM 616 N N . VAL A 1 80 ? 4.535 -21.618 -11.850 1.00 69.69 80 VAL A N 1
ATOM 617 C CA . VAL A 1 80 ? 3.424 -21.520 -10.901 1.00 69.69 80 VAL A CA 1
ATOM 618 C C . VAL A 1 80 ? 3.855 -22.230 -9.626 1.00 69.69 80 VAL A C 1
ATOM 620 O O . VAL A 1 80 ? 4.154 -23.420 -9.630 1.00 69.69 80 VAL A O 1
ATOM 623 N N . SER A 1 81 ? 3.966 -21.487 -8.526 1.00 61.59 81 SER A N 1
ATOM 624 C CA . SER A 1 81 ? 4.338 -22.058 -7.232 1.00 61.59 81 SER A CA 1
ATOM 625 C C . SER A 1 81 ? 3.108 -22.245 -6.351 1.00 61.59 81 SER A C 1
ATOM 627 O O . SER A 1 81 ? 2.467 -21.260 -6.000 1.00 61.59 81 SER A O 1
ATOM 629 N N . ASN A 1 82 ? 2.870 -23.475 -5.886 1.00 52.97 82 ASN A N 1
ATOM 630 C CA . ASN A 1 82 ? 1.841 -23.828 -4.888 1.00 52.97 82 ASN A CA 1
ATOM 631 C C . ASN A 1 82 ? 2.099 -23.315 -3.468 1.00 52.97 82 ASN A C 1
ATOM 633 O O . ASN A 1 82 ? 1.499 -23.784 -2.503 1.00 52.97 82 ASN A O 1
ATOM 637 N N . LYS A 1 83 ? 3.022 -22.374 -3.306 1.00 49.06 83 LYS A N 1
ATOM 638 C CA . LYS A 1 83 ? 3.236 -21.770 -2.003 1.00 49.06 83 LYS A CA 1
ATOM 639 C C . LYS A 1 83 ? 2.125 -20.753 -1.809 1.00 49.06 83 LYS A C 1
ATOM 641 O O . LYS A 1 83 ? 2.082 -19.775 -2.554 1.00 49.06 83 LYS A O 1
ATOM 646 N N . GLU A 1 84 ? 1.276 -20.968 -0.797 1.00 42.81 84 GLU A N 1
ATOM 647 C CA . GLU A 1 84 ? 0.627 -19.860 -0.089 1.00 42.81 84 GLU A CA 1
ATOM 648 C C . GLU A 1 84 ? 1.650 -18.737 -0.020 1.00 42.81 84 GLU A C 1
ATOM 650 O O . GLU A 1 84 ? 2.794 -18.958 0.398 1.00 42.81 84 GLU A O 1
ATOM 655 N N . SER A 1 85 ? 1.286 -17.597 -0.592 1.00 37.75 85 SER A N 1
ATOM 656 C CA . SER A 1 85 ? 2.192 -16.529 -0.971 1.00 37.75 85 SER A CA 1
ATOM 657 C C . SER A 1 85 ? 2.928 -15.966 0.243 1.00 37.75 85 SER A C 1
ATOM 659 O O . SER A 1 85 ? 2.601 -14.909 0.767 1.00 37.75 85 SER A O 1
ATOM 661 N N . SER A 1 86 ? 4.002 -16.636 0.644 1.00 35.31 86 SER A N 1
ATOM 662 C CA . SER A 1 86 ? 5.139 -16.022 1.301 1.00 35.31 86 SER A CA 1
ATOM 663 C C . SER A 1 86 ? 5.885 -15.293 0.199 1.00 35.31 86 SER A C 1
ATOM 665 O O . SER A 1 86 ? 6.846 -15.792 -0.388 1.00 35.31 86 SER A O 1
ATOM 667 N N . VAL A 1 87 ? 5.369 -14.110 -0.135 1.00 39.38 87 VAL A N 1
ATOM 668 C CA . VAL A 1 87 ? 6.047 -13.115 -0.955 1.00 39.38 87 VAL A CA 1
ATOM 669 C C . VAL A 1 87 ? 7.393 -12.832 -0.287 1.00 39.38 87 VAL A C 1
ATOM 671 O O . VAL A 1 87 ? 7.540 -11.912 0.511 1.00 39.38 87 VAL A O 1
ATOM 674 N N . LYS A 1 88 ? 8.424 -13.609 -0.628 1.00 38.94 88 LYS A N 1
ATOM 675 C CA . LYS A 1 88 ? 9.787 -13.096 -0.655 1.00 38.94 88 LYS A CA 1
ATOM 676 C C . LYS A 1 88 ? 9.861 -12.209 -1.890 1.00 38.94 88 LYS A C 1
ATOM 678 O O . LYS A 1 88 ? 10.477 -12.559 -2.891 1.00 38.94 88 LYS A O 1
ATOM 683 N N . ALA A 1 89 ? 9.205 -11.048 -1.804 1.00 40.97 89 ALA A N 1
ATOM 684 C CA . ALA A 1 89 ? 9.678 -9.876 -2.514 1.00 40.97 89 ALA A CA 1
ATOM 685 C C . ALA A 1 89 ? 11.190 -9.831 -2.290 1.00 40.97 89 ALA A C 1
ATOM 687 O O . ALA A 1 89 ? 11.658 -10.191 -1.204 1.00 40.97 89 ALA A O 1
ATOM 688 N N . SER A 1 90 ? 11.962 -9.394 -3.279 1.00 44.50 90 SER A N 1
ATOM 689 C CA . SER A 1 90 ? 13.246 -8.777 -2.970 1.00 44.50 90 SER A CA 1
ATOM 690 C C . SER A 1 90 ? 12.960 -7.766 -1.858 1.00 44.50 90 SER A C 1
ATOM 692 O O . SER A 1 90 ? 12.332 -6.735 -2.113 1.00 44.50 90 SER A O 1
ATOM 694 N N . ARG A 1 91 ? 13.240 -8.131 -0.604 1.00 52.12 91 ARG A N 1
ATOM 695 C CA . ARG A 1 91 ? 12.855 -7.350 0.565 1.00 52.12 91 ARG A CA 1
ATOM 696 C C . ARG A 1 91 ? 13.871 -6.224 0.586 1.00 52.12 91 ARG A C 1
ATOM 698 O O . ARG A 1 91 ? 14.874 -6.328 1.277 1.00 52.12 91 ARG A O 1
ATOM 705 N N . ARG A 1 92 ? 13.666 -5.227 -0.284 1.00 56.56 92 ARG A N 1
ATOM 706 C CA . ARG A 1 92 ? 14.341 -3.940 -0.176 1.00 56.56 92 ARG A CA 1
ATOM 707 C C . ARG A 1 92 ? 14.065 -3.503 1.248 1.00 56.56 92 ARG A C 1
ATOM 709 O O . ARG A 1 92 ? 12.902 -3.387 1.650 1.00 56.56 92 ARG A O 1
ATOM 716 N N . ASP A 1 93 ? 15.124 -3.479 2.036 1.00 68.38 93 ASP A N 1
ATOM 717 C CA . ASP A 1 93 ? 15.033 -3.150 3.440 1.00 68.38 93 ASP A CA 1
ATOM 718 C C . ASP A 1 93 ? 15.060 -1.632 3.493 1.00 68.38 93 ASP A C 1
ATOM 720 O O . ASP A 1 93 ? 16.105 -1.011 3.331 1.00 68.38 93 ASP A O 1
ATOM 724 N N . TRP A 1 94 ? 13.869 -1.049 3.560 1.00 72.69 94 TRP A N 1
ATOM 725 C CA . TRP A 1 94 ? 13.697 0.392 3.588 1.00 72.69 94 TRP A CA 1
ATOM 726 C C . TRP A 1 94 ? 13.952 0.892 5.003 1.00 72.69 94 TRP A C 1
ATOM 728 O O . TRP A 1 94 ? 13.240 0.500 5.932 1.00 72.69 94 TRP A O 1
ATOM 738 N N . ASP A 1 95 ? 14.940 1.765 5.145 1.00 79.12 95 ASP A N 1
ATOM 739 C CA . ASP A 1 95 ? 15.126 2.583 6.333 1.00 79.12 95 ASP A CA 1
ATOM 740 C C . ASP A 1 95 ? 14.372 3.896 6.128 1.00 7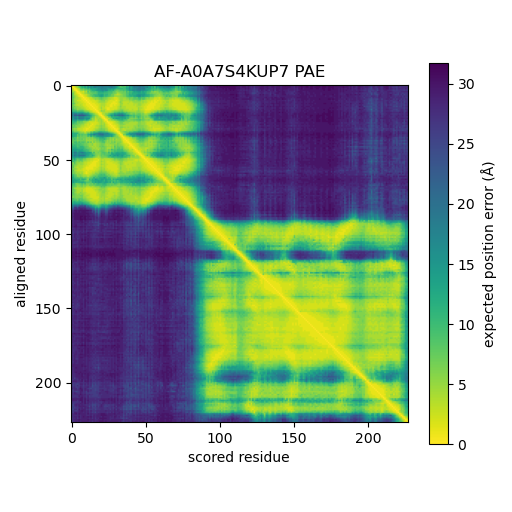9.12 95 ASP A C 1
ATOM 742 O O . ASP A 1 95 ? 14.732 4.693 5.265 1.00 79.12 95 ASP A O 1
ATOM 746 N N . CYS A 1 96 ? 13.270 4.073 6.851 1.00 79.94 96 CYS A N 1
ATOM 747 C CA . CYS A 1 96 ? 12.408 5.245 6.747 1.00 79.94 96 CYS A CA 1
ATOM 748 C C . CYS A 1 96 ? 12.310 5.910 8.111 1.00 79.94 96 CYS A C 1
ATOM 750 O O . CYS A 1 96 ? 12.233 5.228 9.137 1.00 79.94 96 CYS A O 1
ATOM 752 N N . GLN A 1 97 ? 12.185 7.230 8.124 1.00 84.19 97 GLN A N 1
ATOM 753 C CA . GLN A 1 97 ? 11.718 7.911 9.317 1.00 84.19 97 GLN A CA 1
ATOM 754 C C . GLN A 1 97 ? 10.217 7.684 9.483 1.00 84.19 97 GLN A C 1
ATOM 756 O O . GLN A 1 97 ? 9.452 7.769 8.523 1.00 84.19 97 GLN A O 1
ATOM 761 N N . THR A 1 98 ? 9.788 7.413 10.712 1.00 85.00 98 THR A N 1
ATOM 762 C CA . THR A 1 98 ? 8.374 7.197 11.028 1.00 85.00 98 THR A CA 1
ATOM 763 C C . THR A 1 98 ? 7.951 8.030 12.225 1.00 85.00 98 THR A C 1
ATOM 765 O O . THR A 1 98 ? 8.602 7.983 13.269 1.00 85.00 98 THR A O 1
ATOM 768 N N . VAL A 1 99 ? 6.827 8.731 12.107 1.00 87.31 99 VAL A N 1
ATOM 769 C CA . VAL A 1 99 ? 6.191 9.475 13.199 1.00 87.31 99 VAL A CA 1
ATOM 770 C C . VAL A 1 99 ? 4.775 8.951 13.378 1.00 87.31 99 VAL A C 1
ATOM 772 O O . VAL A 1 99 ? 4.028 8.846 12.412 1.00 87.31 99 VAL A O 1
ATOM 775 N N . LEU A 1 100 ? 4.402 8.620 14.611 1.00 87.25 100 LEU A N 1
ATOM 776 C CA . LEU A 1 100 ? 3.062 8.149 14.943 1.00 87.25 100 LEU A CA 1
ATOM 777 C C . LEU A 1 100 ? 2.307 9.237 15.711 1.00 87.25 100 LEU A C 1
ATOM 779 O O . LEU A 1 100 ? 2.745 9.677 16.772 1.00 87.25 100 LEU A O 1
ATOM 783 N N . GLU A 1 101 ? 1.153 9.635 15.190 1.00 88.31 101 GLU A N 1
ATOM 784 C CA . GLU A 1 101 ? 0.203 10.535 15.838 1.00 88.31 101 GLU A CA 1
ATOM 785 C C . GLU A 1 101 ? -1.077 9.746 16.130 1.00 88.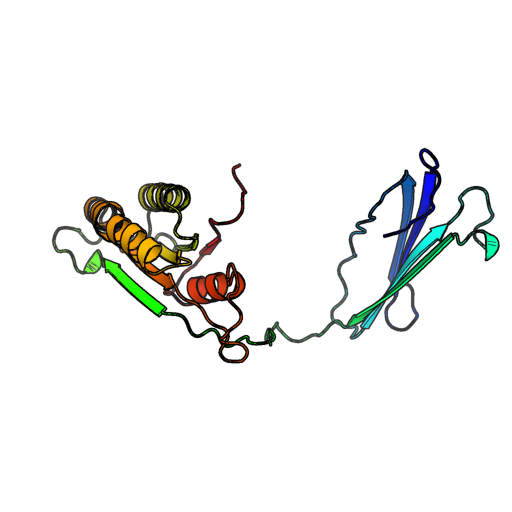31 101 GLU A C 1
ATOM 787 O O . GLU A 1 101 ? -1.596 9.038 15.267 1.00 88.31 101 GLU A O 1
ATOM 792 N N . THR A 1 102 ? -1.588 9.821 17.359 1.00 87.06 102 THR A N 1
ATOM 793 C CA . THR A 1 102 ? -2.732 8.997 17.775 1.00 87.06 102 THR A CA 1
ATOM 794 C C . THR A 1 102 ? -3.753 9.807 18.553 1.00 87.06 102 THR A C 1
ATOM 796 O O . THR A 1 102 ? -3.423 10.752 19.271 1.00 87.06 102 THR A O 1
ATOM 799 N N . TYR A 1 103 ? -5.010 9.409 18.418 1.00 84.25 103 TYR A N 1
ATOM 800 C CA . TYR A 1 103 ? -6.100 9.814 19.281 1.00 84.25 103 TYR A CA 1
ATOM 801 C C . TYR A 1 103 ? -6.955 8.588 19.581 1.00 84.25 103 TYR A C 1
ATOM 803 O O . TYR A 1 103 ? -7.494 7.970 18.667 1.00 84.25 103 TYR A O 1
ATOM 811 N N . ASP A 1 104 ? -7.091 8.245 20.858 1.00 84.25 104 ASP A N 1
ATOM 812 C CA . ASP A 1 104 ? -7.961 7.157 21.281 1.00 84.25 104 ASP A CA 1
ATOM 813 C C . ASP A 1 104 ? -9.240 7.705 21.916 1.00 84.25 104 ASP A C 1
ATOM 815 O O . ASP A 1 104 ? -9.214 8.254 23.020 1.00 84.25 104 ASP A O 1
ATOM 819 N N . ALA A 1 105 ? -10.372 7.533 21.236 1.00 79.56 105 ALA A N 1
ATOM 820 C CA . ALA A 1 105 ? -11.666 7.978 21.737 1.00 79.56 105 ALA A CA 1
ATOM 821 C C . ALA A 1 105 ? -12.083 7.244 23.020 1.00 79.56 105 ALA A C 1
ATOM 823 O O . ALA A 1 105 ? -12.805 7.821 23.826 1.00 79.56 105 ALA A O 1
ATOM 824 N N . ALA A 1 106 ? -11.599 6.015 23.252 1.00 76.50 106 ALA A N 1
ATOM 825 C CA . ALA A 1 106 ? -11.869 5.284 24.492 1.00 76.50 106 ALA A CA 1
ATOM 826 C C . ALA A 1 106 ? -11.224 5.943 25.726 1.00 76.50 106 ALA A C 1
ATOM 828 O O . ALA A 1 106 ? -11.657 5.705 26.852 1.00 76.50 106 ALA A O 1
ATOM 829 N N . SER A 1 107 ? -10.204 6.778 25.511 1.00 77.81 107 SER A N 1
ATOM 830 C CA . SER A 1 107 ? -9.515 7.530 26.562 1.00 77.81 107 SER A CA 1
ATOM 831 C C . SER A 1 107 ? -10.105 8.927 26.820 1.00 77.81 107 SER A C 1
ATOM 833 O O . SER A 1 107 ? -9.736 9.565 27.807 1.00 77.81 107 SER A O 1
ATOM 835 N N . ASP A 1 108 ? -11.021 9.417 25.972 1.00 77.81 108 ASP A N 1
ATOM 836 C CA . ASP A 1 108 ? -11.644 10.741 26.119 1.00 77.81 108 ASP A CA 1
ATOM 837 C C . ASP A 1 108 ? -12.957 10.633 26.906 1.00 77.81 108 ASP A C 1
ATOM 839 O O . ASP A 1 108 ? -13.941 10.059 26.444 1.00 77.81 108 ASP A O 1
ATOM 843 N N . THR A 1 109 ? -12.994 11.236 28.094 1.00 71.81 109 THR A N 1
ATOM 844 C CA . THR A 1 109 ? -14.145 11.187 29.013 1.00 71.81 109 THR A CA 1
ATOM 845 C C . THR A 1 109 ? -15.417 11.827 28.458 1.00 71.81 109 THR A C 1
ATOM 847 O O . THR A 1 109 ? -16.501 11.576 28.981 1.00 71.81 109 THR A O 1
ATOM 850 N N . ARG A 1 110 ? -15.311 12.648 27.404 1.00 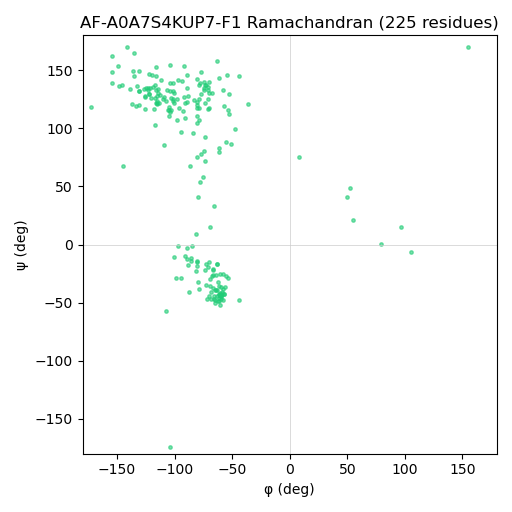78.44 110 ARG A N 1
ATOM 851 C CA . ARG A 1 110 ? -16.460 13.267 26.717 1.00 78.44 110 ARG A CA 1
ATOM 852 C C . ARG A 1 110 ? -17.135 12.327 25.725 1.00 78.44 110 ARG A C 1
ATOM 854 O O . ARG A 1 110 ? -18.244 12.609 25.277 1.00 78.44 110 ARG A O 1
ATOM 861 N N . CYS A 1 111 ? -16.471 11.236 25.368 1.00 74.06 111 CYS A N 1
ATOM 862 C CA . CYS A 1 111 ? -16.986 10.248 24.447 1.00 74.06 111 CYS A CA 1
ATOM 863 C C . CYS A 1 111 ? -17.650 9.126 25.243 1.00 74.06 111 CYS A C 1
ATOM 865 O O . CYS A 1 111 ? -16.993 8.200 25.710 1.00 74.06 111 CYS A O 1
ATOM 867 N N . GLU A 1 112 ? -18.976 9.198 25.401 1.00 64.38 112 GLU A N 1
ATOM 868 C CA . GLU A 1 112 ? -19.754 8.031 25.829 1.00 64.38 112 GLU A CA 1
ATOM 869 C C . GLU A 1 112 ? -19.412 6.876 24.888 1.00 64.38 112 GLU A C 1
ATOM 871 O O . GLU A 1 112 ? -19.411 7.072 23.670 1.00 64.38 112 GLU A O 1
ATOM 876 N N . SER A 1 113 ? -19.071 5.704 25.434 1.00 56.28 113 SER A N 1
ATOM 877 C CA . SER A 1 113 ? -18.503 4.581 24.686 1.00 56.28 113 SER A CA 1
ATOM 878 C C . SER A 1 113 ? -19.463 4.068 23.605 1.00 56.28 113 SER A C 1
ATOM 880 O O . SER A 1 113 ? -20.109 3.030 23.746 1.00 56.28 113 SER A O 1
ATOM 882 N N . ARG A 1 114 ? -19.531 4.749 22.462 1.00 53.16 114 ARG A N 1
ATOM 883 C CA . ARG A 1 114 ? -20.100 4.235 21.219 1.00 53.16 114 ARG A CA 1
ATOM 884 C C . ARG A 1 114 ? -19.074 3.311 20.574 1.00 53.16 114 ARG A C 1
ATOM 886 O O . ARG A 1 114 ? -18.719 3.456 19.414 1.00 53.16 114 ARG A O 1
ATOM 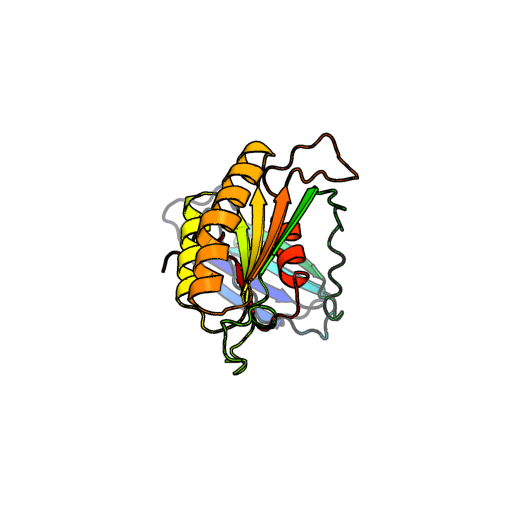893 N N . ALA A 1 115 ? -18.612 2.325 21.337 1.00 49.38 115 ALA A N 1
ATOM 894 C CA . ALA A 1 115 ? -17.790 1.224 20.860 1.00 49.38 115 ALA A CA 1
ATOM 895 C C . ALA A 1 115 ? -18.668 0.159 20.175 1.00 49.38 115 ALA A C 1
ATOM 897 O O . ALA A 1 115 ? -18.494 -1.039 20.379 1.00 49.38 115 ALA A O 1
ATOM 898 N N . ALA A 1 116 ? -19.659 0.583 19.385 1.00 47.16 116 ALA A N 1
ATOM 899 C CA . ALA A 1 116 ? -20.375 -0.334 18.515 1.00 47.16 116 ALA A CA 1
ATOM 900 C C . ALA A 1 116 ? -19.479 -0.568 17.297 1.00 47.16 116 ALA A C 1
ATOM 902 O O . ALA A 1 116 ? -19.272 0.341 16.496 1.00 47.16 116 ALA A O 1
ATOM 903 N N . ALA A 1 117 ? -18.901 -1.767 17.239 1.00 53.84 117 ALA A N 1
ATOM 904 C CA . ALA A 1 117 ? -17.910 -2.229 16.277 1.00 53.84 117 ALA A CA 1
ATOM 905 C C . ALA A 1 117 ? -18.333 -1.991 14.816 1.00 53.84 117 ALA A C 1
ATOM 907 O O . ALA A 1 117 ? -18.906 -2.855 14.156 1.00 53.84 117 ALA A O 1
ATOM 908 N N . ALA A 1 118 ? -18.037 -0.801 14.302 1.00 62.16 118 ALA A N 1
ATOM 909 C CA . ALA A 1 118 ? -17.890 -0.585 12.877 1.00 62.16 118 ALA A CA 1
ATOM 910 C C . ALA A 1 118 ? -16.526 -1.137 12.451 1.00 62.16 118 ALA A C 1
ATOM 912 O O . ALA A 1 118 ? -15.576 -1.135 13.239 1.00 62.16 118 ALA A O 1
ATOM 913 N N . ALA A 1 119 ? -16.451 -1.618 11.213 1.00 63.28 119 ALA A N 1
ATOM 914 C CA . ALA A 1 119 ? -15.224 -2.181 10.684 1.00 63.28 119 ALA A CA 1
ATOM 915 C C . ALA A 1 119 ? -14.047 -1.199 10.813 1.00 63.28 119 ALA A C 1
ATOM 917 O O . ALA A 1 119 ? -14.205 0.025 10.738 1.00 63.28 119 ALA A O 1
ATOM 918 N N . LYS A 1 120 ? -12.861 -1.745 11.036 1.00 75.12 120 LYS A N 1
ATOM 919 C CA . LYS A 1 120 ? -11.615 -0.993 11.166 1.00 75.12 120 LYS A CA 1
ATOM 920 C C . LYS A 1 120 ? -11.011 -0.821 9.780 1.00 75.12 120 LYS A C 1
ATOM 922 O O . LYS A 1 120 ? -10.848 -1.801 9.053 1.00 75.12 120 LYS A O 1
ATOM 927 N N . VAL A 1 121 ? -10.681 0.408 9.405 1.00 78.31 121 VAL A N 1
ATOM 928 C CA . VAL A 1 121 ? -10.093 0.705 8.092 1.00 78.31 121 VAL A CA 1
ATOM 929 C C . VAL A 1 121 ? -8.677 1.208 8.274 1.00 78.31 121 VAL A C 1
ATOM 931 O O . VAL A 1 121 ? -8.447 2.094 9.090 1.00 78.31 121 VAL A O 1
ATOM 934 N N . ALA A 1 122 ? -7.752 0.675 7.481 1.00 76.81 122 ALA A N 1
ATOM 935 C CA . ALA A 1 122 ? -6.436 1.255 7.271 1.00 76.81 122 ALA A CA 1
ATOM 936 C C . ALA A 1 122 ? -6.389 1.917 5.889 1.00 76.81 122 ALA A C 1
ATOM 938 O O . ALA A 1 122 ? -6.571 1.250 4.875 1.00 76.81 122 ALA A O 1
ATOM 939 N N . ALA A 1 123 ? -6.161 3.223 5.830 1.00 78.88 123 ALA A N 1
ATOM 940 C CA . ALA A 1 123 ? -5.959 3.963 4.592 1.00 78.88 123 ALA A CA 1
ATOM 941 C C . ALA A 1 123 ? -4.465 4.237 4.376 1.00 78.88 123 ALA A C 1
ATOM 943 O O . ALA A 1 123 ? -3.770 4.589 5.322 1.00 78.88 123 ALA A O 1
ATOM 944 N N . ALA A 1 124 ? -3.962 4.111 3.151 1.00 79.25 124 ALA A N 1
ATOM 945 C CA . ALA A 1 124 ? -2.588 4.477 2.801 1.00 79.25 124 ALA A CA 1
ATOM 946 C C . ALA A 1 124 ? -2.580 5.507 1.673 1.00 79.25 124 ALA A C 1
ATOM 948 O O . ALA A 1 124 ? -3.290 5.321 0.678 1.00 79.25 124 ALA A O 1
ATOM 949 N N . THR A 1 125 ? -1.785 6.567 1.824 1.00 79.00 125 THR A N 1
ATOM 950 C CA . THR A 1 125 ? -1.677 7.636 0.831 1.00 79.00 125 THR A CA 1
ATOM 951 C C . THR A 1 125 ? -0.341 8.389 0.873 1.00 79.00 125 THR A C 1
ATOM 953 O O . THR A 1 125 ? 0.373 8.355 1.872 1.00 79.00 125 THR A O 1
ATOM 956 N N . VAL A 1 126 ? -0.009 9.112 -0.189 1.00 77.88 126 VAL A N 1
ATOM 957 C CA . VAL A 1 126 ? 1.018 10.144 -0.264 1.00 77.88 126 VAL A CA 1
ATOM 958 C C . VAL A 1 126 ? 0.510 11.372 0.485 1.00 77.88 126 VAL A C 1
ATOM 960 O O . VAL A 1 126 ? -0.640 11.787 0.354 1.00 77.88 126 VAL A O 1
ATOM 963 N N . GLY A 1 127 ? 1.385 11.981 1.268 1.00 66.56 127 GLY A N 1
ATOM 964 C CA . GLY A 1 127 ? 1.160 13.208 2.010 1.00 66.56 127 GLY A CA 1
ATOM 965 C C . GLY A 1 127 ? 1.187 14.443 1.121 1.00 66.56 127 GLY A C 1
ATOM 966 O O . GLY A 1 127 ? 1.972 15.354 1.354 1.00 66.56 127 GLY A O 1
ATOM 967 N N . THR A 1 128 ? 0.314 14.487 0.116 1.00 70.25 128 THR A N 1
ATOM 968 C CA . THR A 1 128 ? -0.062 15.746 -0.531 1.00 70.25 128 THR A CA 1
ATOM 969 C C . THR A 1 128 ? -1.302 16.322 0.147 1.00 70.25 128 THR A C 1
ATOM 971 O O . THR A 1 128 ? -2.123 15.588 0.707 1.00 70.25 128 THR A O 1
ATOM 974 N N . VAL A 1 129 ? -1.464 17.646 0.084 1.00 68.06 129 VAL A N 1
ATOM 975 C CA . VAL A 1 129 ? -2.625 18.343 0.664 1.00 68.06 129 VAL A CA 1
ATOM 976 C C . VAL A 1 129 ? -3.939 17.803 0.086 1.00 68.06 129 VAL A C 1
ATOM 978 O O . VAL A 1 129 ? -4.870 17.524 0.841 1.00 68.06 129 VAL A O 1
ATOM 981 N N . ASP A 1 130 ? -3.995 17.561 -1.226 1.00 69.44 130 ASP A N 1
ATOM 982 C CA . ASP A 1 130 ? -5.191 17.040 -1.902 1.00 69.44 130 ASP A CA 1
ATOM 983 C C . ASP A 1 130 ? -5.619 15.677 -1.344 1.00 69.44 130 ASP A C 1
ATOM 985 O O . ASP A 1 130 ? -6.795 15.439 -1.056 1.00 69.44 130 ASP A O 1
ATOM 989 N N . ARG A 1 131 ? -4.654 14.777 -1.126 1.00 76.75 131 ARG A N 1
ATOM 990 C CA . ARG A 1 131 ? -4.923 13.444 -0.578 1.00 76.75 131 ARG A CA 1
ATOM 991 C C . ARG A 1 131 ? -5.268 13.503 0.908 1.00 76.75 131 ARG A C 1
ATOM 993 O O . ARG A 1 131 ? -6.163 12.783 1.353 1.00 76.75 131 ARG A O 1
ATOM 1000 N N . ALA A 1 132 ? -4.663 14.420 1.661 1.00 76.94 132 ALA A N 1
ATOM 1001 C CA . ALA A 1 132 ? -5.045 14.713 3.043 1.00 76.94 132 ALA A CA 1
ATOM 1002 C C . ALA A 1 132 ? -6.524 15.134 3.166 1.00 76.94 132 ALA A C 1
ATOM 1004 O O . ALA A 1 132 ? -7.217 14.687 4.084 1.00 76.94 132 ALA A O 1
ATOM 1005 N N . VAL A 1 133 ? -7.053 15.904 2.208 1.00 79.25 133 VAL A N 1
ATOM 1006 C CA . VAL A 1 133 ? -8.482 16.261 2.156 1.00 79.25 133 VAL A CA 1
ATOM 1007 C C . VAL A 1 133 ? -9.366 15.038 1.881 1.00 79.25 133 VAL A C 1
ATOM 1009 O O . VAL A 1 133 ? -10.440 14.907 2.477 1.00 79.25 133 VAL A O 1
ATOM 1012 N N . VA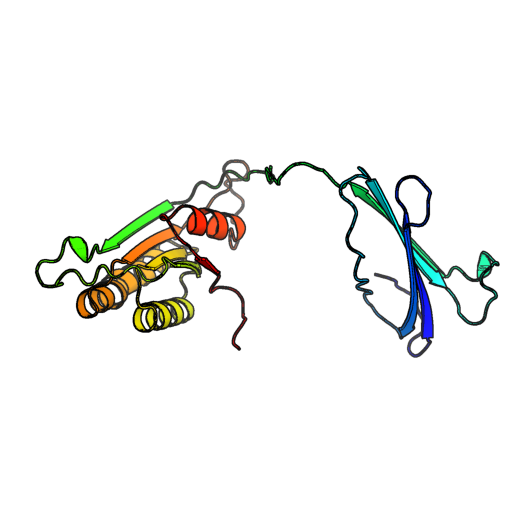L A 1 134 ? -8.936 14.099 1.032 1.00 81.94 134 VAL A N 1
ATOM 1013 C CA . VAL A 1 134 ? -9.668 12.834 0.818 1.00 81.94 134 VAL A CA 1
ATOM 1014 C C . VAL A 1 134 ? -9.715 12.011 2.106 1.00 81.94 134 VAL A C 1
ATOM 1016 O O . VAL A 1 134 ? -10.787 11.538 2.491 1.00 81.94 134 VAL A O 1
ATOM 1019 N N . ILE A 1 135 ? -8.592 11.905 2.822 1.00 84.50 135 ILE A N 1
ATOM 1020 C CA . ILE A 1 135 ? -8.533 11.249 4.135 1.00 84.50 135 ILE A CA 1
ATOM 1021 C C . ILE A 1 135 ? -9.449 11.941 5.144 1.00 84.50 135 ILE A C 1
ATOM 1023 O O . ILE A 1 135 ? -10.160 11.263 5.883 1.00 84.50 135 ILE A O 1
ATOM 1027 N N . TYR A 1 136 ? -9.493 13.272 5.159 1.00 84.50 136 TYR A N 1
ATOM 1028 C CA . TYR A 1 136 ? -10.402 14.019 6.027 1.00 84.50 136 TYR A CA 1
ATOM 1029 C C . TYR A 1 136 ? -11.870 13.683 5.744 1.00 84.50 136 TYR A C 1
ATOM 1031 O O . TYR A 1 136 ? -12.641 13.389 6.661 1.00 84.50 136 TYR A O 1
ATOM 1039 N N . ASN A 1 137 ? -12.254 13.639 4.468 1.00 82.50 137 ASN A N 1
ATOM 1040 C CA . ASN A 1 137 ? -13.601 13.241 4.062 1.00 82.50 137 ASN A CA 1
ATOM 1041 C C . ASN A 1 137 ? -13.914 11.782 4.429 1.00 82.50 137 ASN A C 1
ATOM 1043 O O . ASN A 1 137 ? -15.029 11.482 4.870 1.00 82.50 137 ASN A O 1
ATOM 1047 N N . LEU A 1 138 ? -12.938 10.879 4.289 1.00 81.44 138 LEU A N 1
ATOM 1048 C CA . LEU A 1 138 ? -13.062 9.489 4.723 1.00 81.44 138 LEU A CA 1
ATOM 1049 C C . LEU A 1 138 ? -13.270 9.406 6.240 1.00 81.44 138 LEU A C 1
ATOM 1051 O O . LEU A 1 138 ? -14.222 8.768 6.677 1.00 81.44 138 LEU A O 1
ATOM 1055 N N . ALA A 1 139 ? -12.454 10.097 7.036 1.00 82.25 139 ALA A N 1
ATOM 1056 C CA . ALA A 1 139 ? -12.571 10.146 8.495 1.00 82.25 139 ALA A CA 1
ATOM 1057 C C . ALA A 1 139 ? -13.926 10.709 8.956 1.00 82.25 139 ALA A C 1
ATOM 1059 O O . ALA A 1 139 ? -14.526 10.233 9.928 1.00 82.25 139 ALA A O 1
ATOM 1060 N N . HIS A 1 140 ? -14.454 11.689 8.223 1.00 82.38 140 HIS A N 1
ATOM 1061 C CA . HIS A 1 140 ? -15.776 12.244 8.478 1.00 82.38 140 HIS A CA 1
ATOM 1062 C C . HIS A 1 140 ? -16.890 11.206 8.244 1.00 82.38 140 HIS A C 1
ATOM 1064 O O . HIS A 1 140 ? -17.730 10.984 9.122 1.00 82.38 140 HIS A O 1
ATOM 1070 N N . ARG A 1 141 ? -16.880 10.525 7.089 1.00 81.69 141 ARG A N 1
ATOM 1071 C CA . ARG A 1 141 ? -17.943 9.588 6.673 1.00 81.69 141 ARG A CA 1
ATOM 1072 C C . ARG A 1 141 ? -17.846 8.210 7.331 1.00 81.69 141 ARG A C 1
ATOM 1074 O O . ARG A 1 141 ? -18.876 7.577 7.571 1.00 81.69 141 ARG A O 1
ATOM 1081 N N . TRP A 1 142 ? -16.636 7.739 7.619 1.00 81.81 142 TRP A N 1
ATOM 1082 C CA . TRP A 1 142 ? -16.402 6.427 8.213 1.00 81.81 142 TRP A CA 1
ATOM 1083 C C . TRP A 1 142 ? -16.874 6.401 9.662 1.00 81.81 142 TRP A C 1
ATOM 1085 O O . TRP A 1 142 ? -16.543 7.292 10.434 1.00 81.81 142 TRP A O 1
ATOM 1095 N N . ARG A 1 143 ? -17.665 5.400 10.055 1.00 78.69 143 ARG A N 1
ATOM 1096 C CA . ARG A 1 143 ? -18.262 5.347 11.403 1.00 78.69 143 ARG A CA 1
ATOM 1097 C C . ARG A 1 143 ? -17.388 4.649 12.448 1.00 78.69 143 ARG A C 1
ATOM 1099 O O . ARG A 1 143 ? -17.704 4.751 13.626 1.00 78.69 143 ARG A O 1
ATOM 1106 N N . GLY A 1 144 ? -16.338 3.946 12.028 1.00 80.69 144 GLY A N 1
ATOM 1107 C CA . GLY A 1 144 ? -15.461 3.177 12.910 1.00 80.69 144 GLY A CA 1
ATOM 1108 C C . GLY A 1 144 ? -14.108 3.831 13.183 1.00 80.69 144 GLY A C 1
ATOM 1109 O O . GLY A 1 144 ? -13.862 4.955 12.739 1.00 80.69 144 GLY A O 1
ATOM 1110 N N . PRO A 1 145 ? -13.224 3.112 13.894 1.00 84.19 145 PRO A N 1
ATOM 1111 C CA . PRO A 1 145 ? -11.832 3.504 14.050 1.00 84.19 145 PRO A CA 1
ATOM 1112 C C . PRO A 1 145 ? -11.114 3.547 12.694 1.00 84.19 145 PRO A C 1
ATOM 1114 O O . PRO A 1 145 ? -11.374 2.707 11.822 1.00 84.19 145 PRO A O 1
ATOM 1117 N N . LEU A 1 146 ? -10.212 4.515 12.530 1.00 85.69 146 LEU A N 1
ATOM 1118 C CA . LEU A 1 146 ? -9.470 4.736 11.290 1.00 85.69 146 LEU A CA 1
ATOM 1119 C C . LEU A 1 146 ? -7.964 4.750 11.562 1.00 85.69 146 LEU A C 1
ATOM 1121 O O . LEU A 1 146 ? -7.480 5.511 12.394 1.00 85.69 146 LEU A O 1
ATOM 1125 N N . SER A 1 147 ? -7.225 3.941 10.816 1.00 86.62 147 SER A N 1
ATOM 1126 C CA . SER A 1 147 ? -5.773 4.024 10.703 1.00 86.62 147 SER A CA 1
ATOM 1127 C C . SER A 1 147 ? -5.417 4.664 9.366 1.00 86.62 147 SER A C 1
ATOM 1129 O O . SER A 1 147 ? -6.040 4.363 8.352 1.00 86.62 147 SER A O 1
ATOM 1131 N N . VAL A 1 148 ? -4.426 5.545 9.338 1.00 86.25 148 VAL A N 1
ATOM 1132 C CA . VAL A 1 148 ? -3.959 6.218 8.126 1.00 86.25 148 VAL A CA 1
ATOM 1133 C C . VAL A 1 148 ? -2.442 6.154 8.071 1.00 86.25 148 VAL A C 1
ATOM 1135 O O . VAL A 1 148 ? -1.775 6.409 9.068 1.00 86.25 148 VAL A O 1
ATOM 1138 N N . VAL A 1 149 ? -1.890 5.852 6.903 1.00 87.06 149 VAL A N 1
ATOM 1139 C CA . VAL A 1 149 ? -0.461 5.966 6.629 1.00 87.06 149 VAL A CA 1
ATOM 1140 C C . VAL A 1 149 ? -0.253 7.016 5.554 1.00 87.06 149 VAL A C 1
ATOM 1142 O O . VAL A 1 149 ? -0.793 6.887 4.458 1.00 87.06 149 VAL A O 1
ATOM 1145 N N . PHE A 1 150 ? 0.523 8.043 5.876 1.00 87.06 150 PHE A N 1
ATOM 1146 C CA . PHE A 1 150 ? 0.974 9.062 4.940 1.00 87.06 150 PHE A CA 1
ATOM 1147 C C . PHE A 1 150 ? 2.430 8.806 4.577 1.00 87.06 150 PHE A C 1
ATOM 1149 O O . PHE A 1 150 ? 3.252 8.632 5.471 1.00 87.06 150 PHE A O 1
ATOM 1156 N N . TYR A 1 151 ? 2.769 8.840 3.293 1.00 86.06 151 TYR A N 1
ATOM 1157 C CA . TYR A 1 151 ? 4.157 8.930 2.851 1.00 86.06 151 TYR A CA 1
ATOM 1158 C C . TYR A 1 151 ? 4.493 10.346 2.393 1.00 86.06 151 TYR A C 1
ATOM 1160 O O . TYR A 1 151 ? 3.836 10.854 1.490 1.00 86.06 151 TYR A O 1
ATOM 1168 N N . THR A 1 152 ? 5.540 10.954 2.933 1.00 83.69 152 THR A N 1
ATOM 1169 C CA . THR A 1 152 ? 6.070 12.235 2.449 1.00 83.69 152 THR A CA 1
ATOM 1170 C C . THR A 1 152 ? 7.486 12.061 1.924 1.00 83.69 152 THR A C 1
ATOM 1172 O O . THR A 1 152 ? 8.263 11.257 2.439 1.00 83.69 152 THR A O 1
ATOM 1175 N N . SER A 1 153 ? 7.835 12.806 0.879 1.00 75.81 153 SER A N 1
ATOM 1176 C CA . SER A 1 153 ? 9.148 12.691 0.241 1.00 75.81 153 SER A CA 1
ATOM 1177 C C . SER A 1 153 ? 10.219 13.473 0.995 1.00 75.81 153 SER A C 1
ATOM 1179 O O . SER A 1 153 ? 11.399 13.163 0.859 1.00 75.81 153 SER A O 1
ATOM 1181 N N . THR A 1 154 ? 9.814 14.476 1.780 1.00 76.25 154 THR A N 1
ATOM 1182 C CA . THR A 1 154 ? 10.717 15.347 2.541 1.00 76.25 154 THR A CA 1
ATOM 1183 C C . THR A 1 154 ? 10.236 15.584 3.975 1.00 76.25 154 THR A C 1
ATOM 1185 O O . THR A 1 154 ? 9.071 15.353 4.320 1.00 76.25 154 THR A O 1
ATOM 1188 N N . GLU A 1 155 ? 11.148 16.088 4.809 1.00 80.38 155 GLU A N 1
ATOM 1189 C CA . GLU A 1 155 ? 10.871 16.546 6.175 1.00 80.38 155 GLU A CA 1
ATOM 1190 C C . GLU A 1 155 ? 9.900 17.736 6.220 1.00 80.38 155 GLU A C 1
ATOM 1192 O O . GLU A 1 155 ? 9.024 17.796 7.080 1.00 80.38 155 GLU A O 1
ATOM 1197 N N . GLU A 1 156 ? 10.025 18.671 5.276 1.00 82.62 156 GLU A N 1
ATOM 1198 C CA . GLU A 1 156 ? 9.141 19.836 5.179 1.00 82.62 156 GLU A CA 1
ATOM 1199 C C . GLU A 1 156 ? 7.703 19.407 4.864 1.00 82.62 156 GLU A C 1
ATOM 1201 O O . GLU A 1 156 ? 6.766 19.793 5.565 1.00 82.62 156 GLU A O 1
ATOM 1206 N N . GLU A 1 157 ? 7.529 18.527 3.872 1.00 80.44 157 GLU A N 1
ATOM 1207 C CA . GLU A 1 157 ? 6.230 17.922 3.563 1.00 80.44 157 GLU A CA 1
ATOM 1208 C C . GLU A 1 157 ? 5.670 17.166 4.770 1.00 80.44 157 GLU A C 1
ATOM 1210 O O . GLU A 1 157 ? 4.479 17.270 5.075 1.00 80.44 157 GLU A O 1
ATOM 1215 N N . ARG A 1 158 ? 6.528 16.434 5.494 1.00 86.25 158 ARG A N 1
ATOM 1216 C CA . ARG A 1 158 ? 6.123 15.719 6.706 1.00 86.25 158 ARG A CA 1
ATOM 1217 C C . ARG A 1 158 ? 5.539 16.664 7.739 1.00 86.25 158 ARG A C 1
ATOM 1219 O O . ARG A 1 158 ? 4.488 16.354 8.292 1.00 86.25 158 ARG A O 1
ATOM 1226 N N . GLU A 1 159 ? 6.197 17.785 8.014 1.00 87.50 159 GLU A N 1
ATOM 1227 C CA . GLU A 1 159 ? 5.741 18.712 9.050 1.00 87.50 159 GLU A CA 1
ATOM 1228 C C . GLU A 1 159 ? 4.441 19.424 8.647 1.00 87.50 159 GLU A C 1
ATOM 1230 O O . GLU A 1 159 ? 3.546 19.593 9.479 1.00 87.50 159 GLU A O 1
ATOM 1235 N N . ILE A 1 160 ? 4.265 19.739 7.359 1.00 87.69 160 ILE A N 1
ATOM 1236 C CA . ILE A 1 160 ? 3.000 20.267 6.821 1.00 87.69 160 ILE A CA 1
ATOM 1237 C C . ILE A 1 160 ? 1.861 19.259 7.034 1.00 87.69 160 ILE A C 1
ATOM 1239 O O . ILE A 1 160 ? 0.822 19.595 7.611 1.00 87.69 160 ILE A O 1
ATOM 1243 N N . VAL A 1 161 ? 2.055 18.002 6.620 1.00 86.56 161 VAL A N 1
ATOM 1244 C CA . VAL A 1 161 ? 1.041 16.947 6.780 1.00 86.56 161 VAL A CA 1
ATOM 1245 C C . VAL A 1 161 ? 0.791 16.657 8.257 1.00 86.56 161 VAL A C 1
ATOM 1247 O O . VAL A 1 161 ? -0.354 16.484 8.668 1.00 86.56 161 VAL A O 1
ATOM 1250 N N . ARG A 1 162 ? 1.832 16.658 9.091 1.00 89.25 162 ARG A N 1
ATOM 1251 C CA . ARG A 1 162 ? 1.713 16.480 10.540 1.00 89.25 162 ARG A CA 1
ATOM 1252 C C . ARG A 1 162 ? 0.879 17.582 11.185 1.00 89.25 162 ARG A C 1
ATOM 1254 O O . ARG A 1 162 ? 0.042 17.288 12.041 1.00 89.25 162 ARG A O 1
ATOM 1261 N N . THR A 1 163 ? 1.083 18.828 10.766 1.00 90.12 163 THR A N 1
ATOM 1262 C CA . THR A 1 163 ? 0.306 19.980 11.234 1.00 90.12 163 THR A CA 1
ATOM 1263 C C . THR A 1 163 ? -1.161 19.797 10.864 1.00 90.12 163 THR A C 1
ATOM 1265 O O . THR A 1 163 ? -2.017 19.828 11.746 1.00 90.12 163 THR A O 1
ATOM 1268 N N . PHE A 1 164 ? -1.454 19.451 9.607 1.00 89.06 164 PHE A N 1
ATOM 1269 C CA . PHE A 1 164 ? -2.812 19.113 9.168 1.00 89.06 164 PHE A CA 1
ATOM 1270 C C . PHE A 1 164 ? -3.427 17.956 9.975 1.00 89.06 164 PHE A C 1
ATOM 1272 O O . PHE A 1 164 ? -4.584 18.020 10.392 1.00 89.06 164 PHE A O 1
ATOM 1279 N N . VAL A 1 165 ? -2.659 16.898 10.252 1.00 89.50 165 VAL A N 1
ATOM 1280 C CA . VAL A 1 165 ? -3.125 15.761 11.056 1.00 89.50 165 VAL A CA 1
ATOM 1281 C C . VAL A 1 165 ? -3.534 16.209 12.457 1.00 89.50 165 VAL A C 1
ATOM 1283 O O . VAL A 1 165 ? -4.602 15.832 12.943 1.00 89.50 165 VAL A O 1
ATOM 1286 N N . ARG A 1 166 ? -2.710 17.023 13.114 1.00 90.25 166 ARG A N 1
ATOM 1287 C CA . ARG A 1 166 ? -2.963 17.483 14.484 1.00 90.25 166 ARG A CA 1
ATOM 1288 C C . ARG A 1 166 ? -4.097 18.489 14.562 1.00 90.25 166 ARG A C 1
ATOM 1290 O O . ARG A 1 166 ? -4.965 18.369 15.430 1.00 90.25 166 ARG A O 1
ATOM 1297 N N . GLU A 1 167 ? -4.069 19.477 13.682 1.00 90.38 167 GLU A N 1
ATOM 1298 C CA . GLU A 1 167 ? -4.998 20.594 13.717 1.00 90.38 167 GLU A CA 1
ATOM 1299 C C . GLU A 1 167 ? -6.355 20.209 13.141 1.00 90.38 167 GLU A C 1
ATOM 1301 O O . GLU A 1 167 ? -7.368 20.565 13.727 1.00 90.38 167 GLU A O 1
ATOM 1306 N N . GLU A 1 168 ? -6.411 19.398 12.087 1.00 90.12 168 GLU A N 1
ATOM 1307 C CA . GLU A 1 168 ? -7.667 19.105 11.395 1.00 90.12 168 GLU A CA 1
ATOM 1308 C C . GLU A 1 168 ? -8.166 17.680 11.658 1.00 90.12 168 GLU A C 1
ATOM 1310 O O . GLU A 1 168 ? -9.267 17.504 12.185 1.00 90.12 168 GLU A O 1
ATOM 1315 N N . LEU A 1 169 ? -7.370 16.644 11.365 1.00 87.50 169 LEU A N 1
ATOM 1316 C CA . LEU A 1 169 ? -7.833 15.247 11.460 1.00 87.50 169 LEU A CA 1
ATOM 1317 C C . LEU A 1 169 ? -8.096 14.792 12.901 1.00 87.50 169 LEU A C 1
ATOM 1319 O O . LEU A 1 169 ? -9.143 14.204 13.186 1.00 87.50 169 LEU A O 1
ATOM 1323 N N . ILE A 1 170 ? -7.175 15.063 13.827 1.00 89.69 170 ILE A N 1
ATOM 1324 C CA . ILE A 1 170 ? -7.338 14.708 15.244 1.00 89.69 170 ILE A CA 1
ATOM 1325 C C . ILE A 1 170 ? -8.444 15.554 15.877 1.00 89.69 170 ILE A C 1
ATOM 1327 O O . ILE A 1 170 ? -9.259 15.031 16.639 1.00 89.69 170 ILE A O 1
ATOM 1331 N N . ARG A 1 171 ? -8.516 16.850 15.551 1.00 88.62 171 ARG A N 1
ATOM 1332 C CA . ARG A 1 171 ? -9.588 17.737 16.030 1.00 88.62 171 ARG A CA 1
ATOM 1333 C C . ARG A 1 171 ? -10.963 17.245 15.570 1.00 88.62 171 ARG A C 1
ATOM 1335 O O . ARG A 1 171 ? -11.883 17.187 16.384 1.00 88.62 171 ARG A O 1
ATOM 1342 N N . ALA A 1 172 ? -11.091 16.833 14.311 1.00 86.94 172 ALA A N 1
ATOM 1343 C CA . ALA A 1 172 ? -12.308 16.231 13.776 1.00 86.94 172 ALA A CA 1
ATOM 1344 C C . ALA A 1 172 ? -12.618 14.876 14.436 1.00 86.94 172 ALA A C 1
ATOM 1346 O O . ALA A 1 172 ? -13.742 14.617 14.850 1.00 86.94 172 ALA A O 1
ATOM 1347 N N . SER A 1 173 ? -11.621 14.012 14.619 1.00 87.19 173 SER A N 1
ATOM 1348 C CA . SER A 1 173 ? -11.825 12.701 15.256 1.00 87.19 173 SER A CA 1
ATOM 1349 C C . SER A 1 173 ? -12.323 12.828 16.699 1.00 87.19 173 SER A C 1
ATOM 1351 O O . SER A 1 173 ? -13.199 12.067 17.115 1.00 87.19 173 SER A O 1
ATOM 1353 N N . LYS A 1 174 ? -11.854 13.854 17.424 1.00 87.31 174 LYS A N 1
ATOM 1354 C CA . LYS A 1 174 ? -12.367 14.244 18.746 1.00 87.31 174 LYS A CA 1
ATOM 1355 C C . LYS A 1 174 ? -13.834 14.657 18.710 1.00 87.31 174 LYS A C 1
ATOM 1357 O O . LYS A 1 174 ? -14.604 14.207 19.551 1.00 87.31 174 LYS A O 1
ATOM 1362 N N . SER A 1 175 ? -14.244 15.491 17.752 1.00 85.06 175 SER A N 1
ATOM 1363 C CA . SER A 1 175 ? -15.643 15.935 17.665 1.00 85.06 175 SER A CA 1
ATOM 1364 C C . SER A 1 175 ? -16.604 14.798 17.308 1.00 85.06 175 SER A C 1
ATOM 1366 O O . SER A 1 175 ? -17.772 14.840 17.692 1.00 85.06 175 SER A O 1
ATOM 1368 N N . TYR A 1 176 ? -16.112 13.763 16.623 1.00 83.25 176 TYR A N 1
ATOM 1369 C CA . TYR A 1 176 ? -16.897 12.585 16.256 1.00 83.25 176 TYR A CA 1
ATOM 1370 C C . TYR A 1 176 ? -16.744 11.393 17.203 1.00 83.25 176 TYR A C 1
ATOM 1372 O O . TYR A 1 176 ? -17.397 10.375 16.970 1.00 83.25 176 TYR A O 1
ATOM 1380 N N . CYS A 1 177 ? -15.911 11.499 18.242 1.00 84.56 177 CYS A N 1
ATOM 1381 C CA . CYS A 1 177 ? -15.610 10.408 19.167 1.00 84.56 177 CYS A CA 1
ATOM 1382 C C . CYS A 1 177 ? -15.153 9.119 18.467 1.00 84.56 177 CYS A C 1
ATOM 1384 O O . CYS A 1 177 ? -15.657 8.029 18.741 1.00 84.56 177 CYS A O 1
ATOM 1386 N N . LYS A 1 178 ? -14.193 9.247 17.544 1.00 85.38 178 LYS A N 1
ATOM 1387 C CA . LYS A 1 178 ? -13.603 8.123 16.801 1.00 85.38 178 LYS A CA 1
ATOM 1388 C C . LYS A 1 178 ? -12.113 8.025 17.087 1.00 85.38 178 LYS A C 1
ATOM 1390 O O . LYS A 1 178 ? -11.423 9.040 17.044 1.00 85.38 178 LYS A O 1
ATOM 1395 N N . SER A 1 179 ? -11.614 6.816 17.332 1.00 87.19 179 SER A N 1
ATOM 1396 C CA . SER A 1 179 ? -10.171 6.598 17.448 1.00 87.19 179 SER A CA 1
ATOM 1397 C C . SER A 1 179 ? -9.507 6.727 16.074 1.00 87.19 179 SER A C 1
ATOM 1399 O O . SER A 1 179 ? -10.018 6.215 15.072 1.00 87.19 179 SER A O 1
ATOM 1401 N N . LEU A 1 180 ? -8.381 7.433 16.046 1.00 87.56 180 LEU A N 1
ATOM 1402 C CA . LEU A 1 180 ? -7.584 7.717 14.863 1.00 87.56 180 LEU A CA 1
ATOM 1403 C C . LEU A 1 180 ? -6.120 7.384 15.152 1.00 87.56 180 LEU A C 1
ATOM 1405 O O . LEU A 1 180 ? -5.557 7.842 16.146 1.00 87.56 180 LEU A O 1
ATOM 1409 N N . TRP A 1 181 ? -5.485 6.662 14.238 1.00 89.69 181 TRP A N 1
ATOM 1410 C CA . TRP A 1 181 ? -4.044 6.431 14.258 1.00 89.69 181 TRP A CA 1
ATOM 1411 C C . TRP A 1 181 ? -3.456 6.857 12.930 1.00 89.69 181 TRP A C 1
ATOM 1413 O O . TRP A 1 181 ? -3.929 6.435 11.882 1.00 89.69 181 TRP A O 1
ATOM 1423 N N . VAL A 1 182 ? -2.440 7.706 12.965 1.00 88.38 182 VAL A N 1
ATOM 1424 C CA . VAL A 1 182 ? -1.795 8.222 11.766 1.00 88.38 182 VAL A CA 1
ATOM 1425 C C . VAL A 1 182 ? -0.303 7.959 11.848 1.00 88.38 182 VAL A C 1
ATOM 1427 O O . VAL A 1 182 ? 0.372 8.493 12.724 1.00 88.38 182 VAL A O 1
ATOM 1430 N N . GLN A 1 183 ? 0.217 7.155 10.928 1.00 88.75 183 GLN A N 1
ATOM 1431 C CA . GLN A 1 183 ? 1.649 6.965 10.750 1.00 88.75 183 GLN A CA 1
ATOM 1432 C C . GLN A 1 183 ? 2.122 7.808 9.564 1.00 88.75 183 GLN A C 1
ATOM 1434 O O . GLN A 1 183 ? 1.641 7.663 8.446 1.00 88.75 183 GLN A O 1
ATOM 1439 N N . LEU A 1 184 ? 3.070 8.699 9.808 1.00 87.50 184 LEU A N 1
ATOM 1440 C CA . LEU A 1 184 ? 3.766 9.482 8.795 1.00 87.50 184 LEU A CA 1
ATOM 1441 C C . LEU A 1 184 ? 5.091 8.781 8.511 1.00 87.50 184 LEU A C 1
ATOM 1443 O O . LEU A 1 184 ? 5.858 8.530 9.439 1.00 87.50 184 LEU A O 1
ATOM 1447 N N . VAL A 1 185 ? 5.353 8.460 7.253 1.00 85.56 185 VAL A N 1
ATOM 1448 C CA . VAL A 1 185 ? 6.559 7.782 6.780 1.00 85.56 185 VAL A CA 1
ATOM 1449 C C . VAL A 1 185 ? 7.287 8.732 5.836 1.00 85.56 185 VAL A C 1
ATOM 1451 O O . VAL A 1 185 ? 6.684 9.215 4.884 1.00 85.56 185 VAL A O 1
ATOM 1454 N N . SER A 1 186 ? 8.564 9.007 6.081 1.00 84.56 186 SER A N 1
ATOM 1455 C CA . SER A 1 186 ? 9.368 9.913 5.252 1.00 84.56 186 SER A CA 1
ATOM 1456 C C . SER A 1 186 ? 10.797 9.417 5.069 1.00 84.56 186 SER A C 1
ATOM 1458 O O . SER A 1 186 ? 11.222 8.465 5.728 1.00 84.56 186 SER A O 1
ATOM 1460 N N . ASP A 1 187 ? 11.535 10.064 4.162 1.00 79.00 187 ASP A N 1
ATOM 1461 C CA . ASP A 1 187 ? 12.977 9.868 3.949 1.00 79.00 187 ASP A CA 1
ATOM 1462 C C . ASP A 1 187 ? 13.391 8.394 3.801 1.00 79.00 187 ASP A C 1
ATOM 1464 O O . ASP A 1 187 ? 14.397 7.951 4.355 1.00 79.00 187 ASP A O 1
ATOM 1468 N N . CYS A 1 188 ? 12.593 7.612 3.072 1.00 77.06 188 CYS A N 1
ATOM 1469 C CA . CYS A 1 188 ? 12.852 6.191 2.880 1.00 77.06 188 CYS A CA 1
ATOM 1470 C C . CYS A 1 188 ? 14.070 5.954 1.980 1.00 77.06 188 CYS A C 1
ATOM 1472 O O . CYS A 1 188 ? 14.037 6.255 0.787 1.00 77.06 188 CYS A O 1
ATOM 1474 N N . LYS A 1 189 ? 15.106 5.320 2.531 1.00 76.56 189 LYS A N 1
ATOM 1475 C CA . LYS A 1 189 ? 16.316 4.900 1.812 1.00 76.56 189 LYS A CA 1
ATOM 1476 C C . LYS A 1 189 ? 16.384 3.381 1.729 1.00 76.56 189 LYS A C 1
ATOM 1478 O O . LYS A 1 189 ? 16.033 2.689 2.684 1.00 76.56 189 LYS A O 1
ATOM 1483 N N . ASP A 1 190 ? 16.835 2.839 0.601 1.00 73.62 190 ASP A N 1
ATOM 1484 C CA . ASP A 1 190 ? 17.154 1.410 0.533 1.00 73.62 190 ASP A CA 1
ATOM 1485 C C . ASP A 1 190 ? 18.464 1.178 1.290 1.00 73.62 190 ASP A C 1
ATOM 1487 O O . ASP A 1 190 ? 19.493 1.749 0.936 1.00 73.62 190 ASP A O 1
ATOM 1491 N N . LYS A 1 191 ? 18.467 0.326 2.320 1.00 73.94 191 LYS A N 1
ATOM 1492 C CA . LYS A 1 191 ? 19.693 0.010 3.073 1.00 73.94 191 LYS A CA 1
ATOM 1493 C C . LYS A 1 191 ? 20.803 -0.568 2.197 1.00 73.94 191 LYS A C 1
ATOM 1495 O O . LYS A 1 191 ? 21.972 -0.458 2.554 1.00 73.94 191 LYS A O 1
ATOM 1500 N N . ASN A 1 192 ? 20.453 -1.196 1.075 1.00 74.25 192 ASN A N 1
ATOM 1501 C CA . ASN A 1 192 ? 21.423 -1.774 0.147 1.00 74.25 192 ASN A CA 1
ATOM 1502 C C . ASN A 1 192 ? 21.901 -0.764 -0.906 1.00 74.25 192 ASN A C 1
ATOM 1504 O O . ASN A 1 192 ? 22.917 -1.012 -1.553 1.00 74.25 192 ASN A O 1
ATOM 1508 N N . GLN A 1 193 ? 21.166 0.336 -1.097 1.00 70.31 193 GLN A N 1
ATOM 1509 C CA . GLN A 1 193 ? 21.435 1.399 -2.072 1.00 70.31 193 GLN A CA 1
ATOM 1510 C C . GLN A 1 193 ? 21.028 2.761 -1.469 1.00 70.31 193 GLN A C 1
ATOM 1512 O O . GLN A 1 193 ? 20.047 3.364 -1.903 1.00 70.31 193 GLN A O 1
ATOM 1517 N N . PRO A 1 194 ? 21.736 3.242 -0.427 1.00 63.66 194 PRO A N 1
ATOM 1518 C CA . PRO A 1 194 ? 21.309 4.407 0.356 1.00 63.66 194 PRO A CA 1
ATOM 1519 C C . PRO A 1 194 ? 21.428 5.738 -0.399 1.00 63.66 194 PRO A C 1
ATOM 1521 O O . PRO A 1 194 ? 20.790 6.716 -0.002 1.00 63.66 194 PRO A O 1
ATOM 1524 N N . ASP A 1 195 ? 22.232 5.761 -1.464 1.00 63.00 195 ASP A N 1
ATOM 1525 C CA . ASP A 1 195 ? 22.448 6.928 -2.322 1.00 63.00 195 ASP A CA 1
ATOM 1526 C C . ASP A 1 195 ? 21.393 7.042 -3.438 1.00 63.00 195 ASP A C 1
ATOM 1528 O O . ASP A 1 195 ? 21.243 8.109 -4.036 1.00 63.00 195 ASP A O 1
ATOM 1532 N N . ASP A 1 196 ? 20.622 5.978 -3.691 1.00 57.25 196 ASP A N 1
ATOM 1533 C CA . ASP A 1 196 ? 19.523 6.012 -4.650 1.00 57.25 196 ASP A CA 1
ATOM 1534 C C . ASP A 1 196 ? 18.292 6.656 -4.001 1.00 57.25 196 ASP A C 1
ATOM 1536 O O . ASP A 1 196 ? 17.581 6.067 -3.180 1.00 57.25 196 ASP A O 1
ATOM 1540 N N . GLN A 1 197 ? 18.024 7.903 -4.388 1.00 52.78 197 GLN A N 1
ATOM 1541 C CA . GLN A 1 197 ? 16.799 8.606 -4.024 1.00 52.78 197 GLN A CA 1
ATOM 1542 C C . GLN A 1 197 ? 15.630 8.027 -4.834 1.00 52.78 197 GLN A C 1
ATOM 1544 O O . GLN A 1 197 ? 15.357 8.427 -5.967 1.00 52.78 197 GLN A O 1
ATOM 1549 N N . PHE A 1 198 ? 14.939 7.036 -4.272 1.00 56.84 198 PHE A N 1
ATOM 1550 C CA . PHE A 1 198 ? 13.732 6.499 -4.893 1.00 56.84 198 PHE A CA 1
ATOM 1551 C C . PHE A 1 198 ? 12.563 7.468 -4.719 1.00 56.84 198 PHE A C 1
ATOM 1553 O O . PHE A 1 198 ? 12.286 7.950 -3.625 1.00 56.84 198 PHE A O 1
ATOM 1560 N N . SER A 1 199 ? 11.841 7.709 -5.811 1.00 55.78 199 SER A N 1
ATOM 1561 C CA . SER A 1 199 ? 10.793 8.730 -5.893 1.00 55.78 199 SER A CA 1
ATOM 1562 C C . SER A 1 199 ? 9.567 8.415 -5.028 1.00 55.78 199 SER A C 1
ATOM 1564 O O . SER A 1 199 ? 8.871 9.337 -4.624 1.00 55.78 199 SER A O 1
ATOM 1566 N N . PHE A 1 200 ? 9.280 7.136 -4.747 1.00 64.25 200 PHE A N 1
ATOM 1567 C CA . PHE A 1 200 ? 8.144 6.722 -3.913 1.00 64.25 200 PHE A CA 1
ATOM 1568 C C . PHE A 1 200 ? 8.161 5.203 -3.612 1.00 64.25 200 PHE A C 1
ATOM 1570 O O . PHE A 1 200 ? 8.031 4.394 -4.539 1.00 64.25 200 PHE A O 1
ATOM 1577 N N . PRO A 1 201 ? 8.268 4.744 -2.350 1.00 67.88 201 PRO A N 1
ATOM 1578 C CA . PRO A 1 201 ? 8.303 3.323 -2.016 1.00 67.88 201 PRO A CA 1
ATOM 1579 C C . PRO A 1 201 ? 6.881 2.750 -1.841 1.00 67.88 201 PRO A C 1
ATOM 1581 O O . PRO A 1 201 ? 6.501 2.318 -0.752 1.00 67.88 201 PRO A O 1
ATOM 1584 N N . VAL A 1 202 ? 6.098 2.678 -2.928 1.00 67.06 202 VAL A N 1
ATOM 1585 C CA . VAL A 1 202 ? 4.691 2.196 -2.947 1.00 67.06 202 VAL A CA 1
ATOM 1586 C C . VAL A 1 202 ? 4.493 0.918 -2.121 1.00 67.06 202 VAL A C 1
ATOM 1588 O O . VAL A 1 202 ? 3.571 0.804 -1.319 1.00 67.06 202 VAL A O 1
ATOM 1591 N N . ASN A 1 203 ? 5.369 -0.073 -2.303 1.00 63.88 203 ASN A N 1
ATOM 1592 C CA . ASN A 1 203 ? 5.245 -1.364 -1.623 1.00 63.88 203 ASN A CA 1
ATOM 1593 C C . ASN A 1 203 ? 5.508 -1.271 -0.113 1.00 63.88 203 ASN A C 1
ATOM 1595 O O . ASN A 1 203 ? 4.921 -2.038 0.647 1.00 63.88 203 ASN A O 1
ATOM 1599 N N . LYS A 1 204 ? 6.353 -0.329 0.328 1.00 71.25 204 LYS A N 1
ATOM 1600 C CA . LYS A 1 204 ? 6.564 -0.041 1.751 1.00 71.25 204 LYS A CA 1
ATOM 1601 C C . LYS A 1 204 ? 5.328 0.627 2.335 1.00 71.25 204 LYS A C 1
ATOM 1603 O O . LYS A 1 204 ? 4.864 0.174 3.370 1.00 71.25 204 LYS A O 1
ATOM 1608 N N . LEU A 1 205 ? 4.738 1.597 1.637 1.00 69.38 205 LEU A N 1
ATOM 1609 C CA . LEU A 1 205 ? 3.487 2.228 2.065 1.00 69.38 205 LEU A CA 1
ATOM 1610 C C . LEU A 1 205 ? 2.353 1.199 2.213 1.00 69.38 205 LEU A C 1
ATOM 1612 O O . LEU A 1 205 ? 1.634 1.198 3.209 1.00 69.38 205 LEU A O 1
ATOM 1616 N N . ARG A 1 206 ? 2.244 0.260 1.265 1.00 66.44 206 ARG A N 1
ATOM 1617 C CA . ARG A 1 206 ? 1.291 -0.858 1.351 1.00 66.44 206 ARG A CA 1
ATOM 1618 C C . ARG A 1 206 ? 1.537 -1.755 2.558 1.00 66.44 206 ARG A C 1
ATOM 1620 O O . ARG A 1 206 ? 0.582 -2.158 3.215 1.00 66.44 206 ARG A O 1
ATOM 1627 N N . PHE A 1 207 ? 2.801 -2.072 2.821 1.00 73.94 207 PHE A N 1
ATOM 1628 C CA . PHE A 1 207 ? 3.206 -2.892 3.956 1.00 73.94 207 PHE A CA 1
ATOM 1629 C C . PHE A 1 207 ? 2.924 -2.194 5.290 1.00 73.94 207 PHE A C 1
ATOM 1631 O O . PHE A 1 207 ? 2.343 -2.808 6.176 1.00 73.94 207 PHE A O 1
ATOM 1638 N N . GLU A 1 208 ? 3.285 -0.919 5.430 1.00 72.75 208 GLU A N 1
ATOM 1639 C CA . GLU A 1 208 ? 2.996 -0.133 6.632 1.00 72.75 208 GLU A CA 1
ATOM 1640 C C . GLU A 1 208 ? 1.485 -0.048 6.881 1.00 72.75 208 GLU A C 1
ATOM 1642 O O . GLU A 1 208 ? 1.040 -0.334 7.986 1.00 72.75 208 GLU A O 1
ATOM 1647 N N . ALA A 1 209 ? 0.662 0.186 5.853 1.00 67.62 209 ALA A N 1
ATOM 1648 C CA . ALA A 1 209 ? -0.796 0.216 6.007 1.00 67.62 209 ALA A CA 1
ATOM 1649 C C . ALA A 1 209 ? -1.383 -1.071 6.610 1.00 67.62 209 ALA A C 1
ATOM 1651 O O . ALA A 1 209 ? -2.296 -1.006 7.428 1.00 67.62 209 ALA A O 1
ATOM 1652 N N . ILE A 1 210 ? -0.824 -2.232 6.259 1.00 65.50 210 ILE A N 1
ATOM 1653 C CA . ILE A 1 210 ? -1.232 -3.529 6.817 1.00 65.50 210 ILE A CA 1
ATOM 1654 C C . ILE A 1 210 ? -0.734 -3.703 8.268 1.00 65.50 210 ILE A C 1
ATOM 1656 O O . ILE A 1 210 ? -1.291 -4.479 9.036 1.00 65.50 210 ILE A O 1
ATOM 1660 N N . ASN A 1 211 ? 0.300 -2.982 8.694 1.00 71.25 211 ASN A N 1
ATOM 1661 C CA . ASN A 1 211 ? 0.891 -3.158 10.024 1.00 71.25 211 ASN A CA 1
ATOM 1662 C C . ASN A 1 211 ? 0.457 -2.104 11.055 1.00 71.25 211 ASN A C 1
ATOM 1664 O O . ASN A 1 211 ? 0.714 -2.284 12.243 1.00 71.25 211 ASN A O 1
ATOM 1668 N N . VAL A 1 212 ? -0.214 -1.025 10.640 1.00 63.31 212 VAL A N 1
ATOM 1669 C CA . VAL A 1 212 ? -0.462 0.165 11.483 1.00 63.31 212 VAL A CA 1
ATOM 1670 C C . VAL A 1 212 ? -1.635 0.032 12.455 1.00 63.31 212 VAL A C 1
ATOM 1672 O O . VAL A 1 212 ? -1.977 1.012 13.095 1.00 63.31 212 VAL A O 1
ATOM 1675 N N . LEU A 1 213 ? -2.224 -1.160 12.610 1.00 65.56 213 LEU A N 1
ATOM 1676 C CA . LEU A 1 213 ? -3.083 -1.665 13.710 1.00 65.56 213 LEU A CA 1
ATOM 1677 C C . LEU A 1 213 ? -3.998 -2.775 13.161 1.00 65.56 213 LEU A C 1
ATOM 1679 O O . LEU A 1 213 ? -4.075 -2.949 11.941 1.00 65.56 213 LEU A O 1
ATOM 1683 N N . PRO A 1 214 ? -4.724 -3.529 14.014 1.00 65.50 214 PRO A N 1
ATOM 1684 C CA . PRO A 1 214 ? -5.745 -4.457 13.537 1.00 65.50 214 PRO A CA 1
ATOM 1685 C C . PRO A 1 214 ? -6.791 -3.720 12.694 1.00 65.50 214 PRO A C 1
ATOM 1687 O O . PRO A 1 214 ? -7.475 -2.829 13.196 1.00 65.50 214 PRO A O 1
ATOM 1690 N N . HIS A 1 215 ? -6.920 -4.107 11.432 1.00 71.75 215 HIS A N 1
ATOM 1691 C CA . HIS A 1 215 ? -7.848 -3.539 10.461 1.00 71.75 215 HIS A CA 1
ATOM 1692 C C . HIS A 1 215 ? -8.609 -4.675 9.768 1.00 71.75 215 HIS A C 1
ATOM 1694 O O . HIS A 1 215 ? -8.078 -5.773 9.614 1.00 71.75 215 HIS A O 1
ATOM 1700 N N . ASP A 1 216 ? -9.848 -4.408 9.362 1.00 71.94 216 ASP A N 1
ATOM 1701 C CA . ASP A 1 216 ? -10.681 -5.350 8.604 1.00 71.94 216 ASP A CA 1
ATOM 1702 C C . ASP A 1 216 ? -10.552 -5.096 7.092 1.00 71.94 216 ASP A C 1
ATOM 1704 O O . ASP A 1 216 ? -10.667 -6.017 6.287 1.00 71.94 216 ASP A O 1
ATOM 1708 N N . TYR A 1 217 ? -10.279 -3.842 6.706 1.00 74.56 217 TYR A N 1
ATOM 1709 C CA . TYR A 1 217 ? -10.129 -3.411 5.316 1.00 74.56 217 TYR A CA 1
ATOM 1710 C C . TYR A 1 217 ? -8.917 -2.492 5.140 1.00 74.56 217 TYR A C 1
ATOM 1712 O O . TYR A 1 217 ? -8.636 -1.656 6.002 1.00 74.56 217 TYR A O 1
ATOM 1720 N N . VAL A 1 218 ? -8.245 -2.604 3.991 1.00 72.75 218 VAL A N 1
ATOM 1721 C CA . VAL A 1 218 ? -7.179 -1.684 3.561 1.00 72.75 218 VAL A CA 1
ATOM 1722 C C . VAL A 1 218 ? -7.647 -0.897 2.339 1.00 72.75 218 VAL A C 1
ATOM 1724 O O . VAL A 1 218 ? -8.092 -1.488 1.357 1.00 72.75 218 VAL A O 1
ATOM 1727 N N . LEU A 1 219 ? -7.529 0.428 2.389 1.00 73.06 219 LEU A N 1
ATOM 1728 C CA . LEU A 1 219 ? -7.850 1.345 1.297 1.00 73.06 219 LEU A CA 1
ATOM 1729 C C . LEU A 1 219 ? -6.579 2.051 0.819 1.00 73.06 219 LEU A C 1
ATOM 1731 O O . LEU A 1 219 ? -5.906 2.729 1.591 1.00 73.06 219 LEU A O 1
ATOM 1735 N N . TYR A 1 220 ? -6.265 1.942 -0.468 1.00 71.62 220 TYR A N 1
ATOM 1736 C CA . TYR A 1 220 ? -5.162 2.682 -1.079 1.00 71.62 220 TYR A CA 1
ATOM 1737 C C . TYR A 1 220 ? -5.712 3.928 -1.770 1.00 71.62 220 TYR A C 1
ATOM 1739 O O . TYR A 1 220 ? -6.362 3.827 -2.806 1.00 71.62 220 TYR A O 1
ATOM 1747 N N . VAL A 1 221 ? -5.468 5.095 -1.176 1.00 67.31 221 VAL A N 1
ATOM 1748 C CA . VAL A 1 221 ? -6.057 6.387 -1.580 1.00 67.31 221 VAL A CA 1
ATOM 1749 C C . VAL A 1 221 ? -5.197 7.110 -2.638 1.00 67.31 221 VAL A C 1
ATOM 1751 O O . VAL A 1 221 ? -5.607 8.130 -3.185 1.00 67.31 221 VAL A O 1
ATOM 1754 N N . ASP A 1 222 ? -4.044 6.534 -2.994 1.00 61.78 222 ASP A N 1
ATOM 1755 C CA . ASP A 1 222 ? -3.102 7.042 -4.011 1.00 61.78 222 ASP A CA 1
ATOM 1756 C C . ASP A 1 222 ? -3.394 6.644 -5.445 1.00 61.78 222 ASP A C 1
ATOM 1758 O O . ASP A 1 222 ? -2.773 7.168 -6.365 1.00 61.78 222 ASP A O 1
ATOM 1762 N N . ALA A 1 223 ? -4.297 5.698 -5.659 1.00 46.00 223 ALA A N 1
ATOM 1763 C CA . ALA A 1 223 ? -4.678 5.385 -7.015 1.00 46.00 223 ALA A CA 1
ATOM 1764 C C . ALA A 1 223 ? -5.574 6.517 -7.535 1.00 46.00 223 ALA A C 1
ATOM 1766 O O . ALA A 1 223 ? -6.498 6.948 -6.843 1.00 46.00 223 ALA A O 1
ATOM 1767 N N . ASP A 1 224 ? -5.322 6.990 -8.753 1.00 44.62 224 ASP A N 1
ATOM 1768 C CA . ASP A 1 224 ? -6.148 7.967 -9.476 1.00 44.62 224 ASP A CA 1
ATOM 1769 C C . ASP A 1 224 ? -7.542 7.422 -9.851 1.00 44.62 224 ASP A C 1
ATOM 1771 O O . ASP A 1 224 ? -8.125 7.785 -10.867 1.00 44.62 224 ASP A O 1
ATOM 1775 N N . PHE A 1 225 ? -8.110 6.551 -9.018 1.00 34.97 225 PHE A N 1
ATOM 1776 C CA . PHE A 1 225 ? -9.507 6.162 -9.075 1.00 34.97 225 PHE A CA 1
ATOM 1777 C C . PHE A 1 225 ? -10.340 7.241 -8.384 1.00 34.97 225 PHE A C 1
ATOM 1779 O O . PHE A 1 225 ? -10.808 7.082 -7.256 1.00 34.97 225 PHE A O 1
ATOM 1786 N N . LEU A 1 226 ? -10.523 8.362 -9.078 1.00 27.78 226 LEU A N 1
ATOM 1787 C CA . LEU A 1 226 ? -11.785 9.078 -8.947 1.00 27.78 226 LEU A CA 1
ATOM 1788 C C . LEU A 1 226 ? -12.872 8.187 -9.584 1.00 27.78 226 LEU A C 1
ATOM 1790 O O . LEU A 1 226 ? -12.635 7.674 -10.680 1.00 27.78 226 LEU A O 1
ATOM 1794 N N . PRO A 1 227 ? -14.005 7.929 -8.908 1.00 34.47 227 PRO A N 1
ATOM 1795 C CA . PRO A 1 227 ? -15.169 7.335 -9.559 1.00 34.47 227 PRO A CA 1
ATOM 1796 C C . PRO A 1 227 ? -15.732 8.245 -10.657 1.00 34.47 227 PRO A C 1
ATOM 1798 O O . PRO A 1 227 ? -15.594 9.486 -10.534 1.00 34.47 227 PRO A O 1
#

Mean predicted aligned error: 17.24 Å

Sequence (227 aa):
HVGGLIDGFQYRMLLIVSPGGGVVHAEERMIENVSEVHPTLPPLQPSMNEYAVSISILDPSLDRDKEEALLARLIRHIKVSNKESSVKASRRDWDCQTVLETYDAASDTRCESRAAAAAKVAAATVGTVDRAVVIYNLAHRWRGPLSVVFYTSTEEEREIVRTFVREELIRASKSYCKSLWVQLVSDCKDKNQPDDQFSFPVNKLRFEAINVLPHDYVLYVDADFLP

Radius of gyration: 25.5 Å; Cα contacts (8 Å, |Δi|>4): 402; chains: 1; bounding box: 43×51×75 Å